Protein AF-A0A3D3UP22-F1 (afdb_monomer_lite)

Foldseek 3Di:
DDPVAAEDADEDEAEAELEEDEAQENYHYDQVQQSAYEEEHEYYNYEYEHQEQEEHEDYERDHDLDCNVDAGAYYQEYHYENYEYEDLNPLVRPHAYEDYDHDQDQAHPVGRGHEYHQEYYDYNYYYHSYQFFHAYYEHADLQRHQPVAFWDDDLADTRASHEAYAENGAHGQFAAQELQRPVTASYEHHDADADHRPHRRGGEYEYEAYCEEAHRYYAENDEYHYEYECYEYAHEEHHNYEYEAEYYLYEYEHHYQDYDAANYDHDYSNWYEYANYEYEFYHYNNDGHLVCSCRNNADDFQPGGATWAAQYHYDPVNVVVCVVVVHDGDPVSVVCNHTNHNVVD

Sequence (345 aa):
IGFKGISVTGGGDLFVEDTTRHGNSFINFRRDYGAKWEGRIRLDGCTLKPTGNGTVSVLSHRMADFDYKYPIGFARSVMVNDMLIDYSAAPESTAPCWMMDIVPFSKTETGARLFFPNLIEFQHIRVSGRKKGIRLLRIPNPHYYDLRRQGGYDGSRLQANCTLIVDDVQLEKMVPKYPNDINQVHFLIGGEAAVEYVDQMSLFPEIRYTDCDDVSVYMGNCIASVFFDRCSINTVTAPDLRGELVFRNCRFQPNVQKMKGEFYTLDSTLGTRFTNCTVHAPIVTGTANPELVNRTGFVEINRSVRHYHINTALGNRIVNHYRSQGMKLNPDFIAMLKLHHGLED

Secondary structure (DSSP, 8-state):
-BTTBEEE-EEEEEEEES-EEESSEEEEE-GGGTT-EEEEEEEEEEEEE--SSS-EEEEEE---SS--SS--B--SEEEEEEEEEEGGG-TT--S-EEEEEE-S-SB-TT-PBPB--SEEEEEEEEEESSS--BB-EEES-GGG-B-SS--EE-SS-EE-SEEEEEEEE-B-----SSTT-TTS-SEEEE-SS-----STTS--EEEEEES-SSEEEEEES-EEEEEEES-EEEEEE-TTBEEEEEEES-EE--EESS--S-SEE--BTT-EEEES-EE---EETTEE-GGGGGGSSSEETTTEE-SEEESPEEPHHHHHHHHHTTPPPPHHHHHHHHEE-TT--

Structure (mmCIF, N/CA/C/O backbone):
data_AF-A0A3D3UP22-F1
#
_entry.id   AF-A0A3D3UP22-F1
#
loop_
_atom_site.group_PDB
_atom_site.id
_atom_site.type_symbol
_atom_site.label_atom_id
_atom_site.label_alt_id
_atom_site.label_comp_id
_atom_site.label_asym_id
_atom_site.label_entity_id
_atom_site.label_seq_id
_atom_site.pdbx_PDB_ins_code
_atom_site.Cartn_x
_atom_site.Cartn_y
_atom_site.Cartn_z
_atom_site.occupancy
_atom_site.B_iso_or_equiv
_atom_site.auth_seq_id
_atom_site.auth_comp_id
_atom_site.auth_asym_id
_atom_site.auth_atom_id
_atom_site.pdbx_PDB_model_num
ATOM 1 N N . ILE A 1 1 ? 23.006 -3.117 -19.869 1.00 70.12 1 ILE A N 1
ATOM 2 C CA . ILE A 1 1 ? 23.803 -3.396 -18.648 1.00 70.12 1 ILE A CA 1
ATOM 3 C C . ILE A 1 1 ? 25.115 -2.631 -18.783 1.00 70.12 1 ILE A C 1
ATOM 5 O O . ILE A 1 1 ? 25.672 -2.639 -19.873 1.00 70.12 1 ILE A O 1
ATOM 9 N N . GLY A 1 2 ? 25.565 -1.904 -17.760 1.00 62.41 2 GLY A N 1
ATOM 10 C CA . GLY A 1 2 ? 26.822 -1.146 -17.825 1.00 62.41 2 GLY A CA 1
ATOM 11 C C . GLY A 1 2 ? 27.034 -0.255 -16.603 1.00 62.41 2 GLY A C 1
ATOM 12 O O . GLY A 1 2 ? 26.372 -0.444 -15.587 1.00 62.41 2 GLY A O 1
ATOM 13 N N . PHE A 1 3 ? 27.897 0.761 -16.718 1.00 57.62 3 PHE A N 1
ATOM 14 C CA . PHE A 1 3 ? 28.230 1.702 -15.631 1.00 57.62 3 PHE A CA 1
ATOM 15 C C . PHE A 1 3 ? 26.998 2.332 -14.946 1.00 57.62 3 PHE A C 1
ATOM 17 O O . PHE A 1 3 ? 27.014 2.620 -13.755 1.00 57.62 3 PHE A O 1
ATOM 24 N N . LYS A 1 4 ? 25.892 2.499 -15.685 1.00 62.91 4 LYS A N 1
ATOM 25 C CA . LYS A 1 4 ? 24.622 3.048 -15.175 1.00 62.91 4 LYS A CA 1
ATOM 26 C C . LYS A 1 4 ? 23.688 2.008 -14.522 1.00 62.91 4 LYS A C 1
ATOM 28 O O . LYS A 1 4 ? 22.577 2.364 -14.142 1.00 62.91 4 LYS A O 1
ATOM 33 N N . GLY A 1 5 ? 24.106 0.746 -14.394 1.00 81.25 5 GLY A N 1
ATOM 34 C CA . GLY A 1 5 ? 23.298 -0.366 -13.876 1.00 81.25 5 GLY A CA 1
ATOM 35 C C . GLY A 1 5 ? 22.516 -1.133 -14.953 1.00 81.25 5 GLY A C 1
ATOM 36 O O . GLY A 1 5 ? 22.904 -1.175 -16.130 1.00 81.25 5 GLY A O 1
ATOM 37 N N . ILE A 1 6 ? 21.411 -1.766 -14.547 1.00 92.88 6 ILE A N 1
ATOM 38 C CA . ILE A 1 6 ? 20.479 -2.455 -15.449 1.00 92.88 6 ILE A CA 1
ATOM 39 C C . ILE A 1 6 ? 19.487 -1.415 -15.967 1.00 92.88 6 ILE A C 1
ATOM 41 O O . ILE A 1 6 ? 18.556 -1.023 -15.269 1.00 92.88 6 ILE A O 1
ATOM 45 N N . SER A 1 7 ? 19.704 -0.931 -17.191 1.00 94.25 7 SER A N 1
ATOM 46 C CA . SER A 1 7 ? 18.762 -0.036 -17.858 1.00 94.25 7 SER A CA 1
ATOM 47 C C . SER A 1 7 ? 18.290 -0.619 -19.180 1.00 94.25 7 SER A C 1
ATOM 49 O O . SER A 1 7 ? 19.117 -1.014 -20.004 1.00 94.25 7 SER A O 1
ATOM 51 N N . VAL A 1 8 ? 16.969 -0.698 -19.345 1.00 95.00 8 VAL A N 1
ATOM 52 C CA . VAL A 1 8 ? 16.300 -1.431 -20.430 1.00 95.00 8 VAL A CA 1
ATOM 53 C C . VAL A 1 8 ? 15.068 -0.676 -20.939 1.00 95.00 8 VAL A C 1
ATOM 55 O O . VAL A 1 8 ? 14.603 0.279 -20.324 1.00 95.00 8 VAL A O 1
ATOM 58 N N . THR A 1 9 ? 14.557 -1.078 -22.096 1.00 95.00 9 THR A N 1
ATOM 59 C CA . THR A 1 9 ? 13.250 -0.695 -22.650 1.00 95.00 9 THR A CA 1
ATOM 60 C C . THR A 1 9 ? 12.843 -1.771 -23.650 1.00 95.00 9 THR A C 1
ATOM 62 O O . THR A 1 9 ? 13.717 -2.475 -24.160 1.00 95.00 9 THR A O 1
ATOM 65 N N . GLY A 1 10 ? 11.553 -1.908 -23.939 1.00 94.75 10 GLY A N 1
ATOM 66 C CA . GLY A 1 10 ? 11.059 -2.848 -24.944 1.00 94.75 10 GLY A CA 1
ATOM 67 C C . GLY A 1 10 ? 9.949 -3.732 -24.400 1.00 94.75 10 GLY A C 1
ATOM 68 O O . GLY A 1 10 ? 8.902 -3.223 -24.004 1.00 94.75 10 GLY A O 1
ATOM 69 N N . GLY A 1 11 ? 10.160 -5.045 -24.424 1.00 95.94 11 GLY A N 1
ATOM 70 C CA . GLY A 1 11 ? 9.214 -6.059 -23.968 1.00 95.94 11 GLY A CA 1
ATOM 71 C C . GLY A 1 11 ? 9.827 -7.459 -23.999 1.00 95.94 11 GLY A C 1
ATOM 72 O O . GLY A 1 11 ? 10.998 -7.616 -24.344 1.00 95.94 11 GLY A O 1
ATOM 73 N N . GLY A 1 12 ? 9.026 -8.464 -23.649 1.00 96.81 12 GLY A N 1
ATOM 74 C CA . GLY A 1 12 ? 9.480 -9.845 -23.456 1.00 96.81 12 GLY A CA 1
ATOM 75 C C . GLY A 1 12 ? 9.762 -10.187 -21.992 1.00 96.81 12 GLY A C 1
ATOM 76 O O . GLY A 1 12 ? 9.274 -9.526 -21.075 1.00 96.81 12 GLY A O 1
ATOM 77 N N . ASP A 1 13 ? 10.522 -11.250 -21.768 1.00 97.81 13 ASP A N 1
ATOM 78 C CA . ASP A 1 13 ? 10.784 -11.769 -20.429 1.00 97.81 13 ASP A CA 1
ATOM 79 C C . ASP A 1 13 ? 12.084 -11.200 -19.860 1.00 97.81 13 ASP A C 1
ATOM 81 O O . ASP A 1 13 ? 13.159 -11.384 -20.430 1.00 97.81 13 ASP A O 1
ATOM 85 N N . LEU A 1 14 ? 11.977 -10.492 -18.734 1.00 97.75 14 LEU A N 1
ATOM 86 C CA . LEU A 1 14 ? 13.109 -9.975 -17.973 1.00 97.75 14 LEU A CA 1
ATOM 87 C C . LEU A 1 14 ? 13.217 -10.722 -16.652 1.00 97.75 14 LEU A C 1
ATOM 89 O O . LEU A 1 14 ? 12.465 -10.445 -15.717 1.00 97.75 14 LEU A O 1
ATOM 93 N N . PHE A 1 15 ? 14.170 -11.644 -16.586 1.00 97.62 15 PHE A N 1
ATOM 94 C CA . PHE A 1 15 ? 14.464 -12.431 -15.396 1.00 97.62 15 PHE A CA 1
ATOM 95 C C . PHE A 1 15 ? 15.852 -12.059 -14.880 1.00 97.62 15 PHE A C 1
ATOM 97 O O . PHE A 1 15 ? 16.820 -12.058 -15.643 1.00 97.62 15 PHE A O 1
ATOM 104 N N . VAL A 1 16 ? 15.932 -11.682 -13.606 1.00 97.88 16 VAL A N 1
ATOM 105 C CA . VAL A 1 16 ? 17.187 -11.353 -12.923 1.00 97.88 16 VAL A CA 1
ATOM 106 C C . VAL A 1 16 ? 17.196 -12.094 -11.598 1.00 97.88 16 VAL A C 1
ATOM 108 O O . VAL A 1 16 ? 16.297 -11.906 -10.784 1.00 97.88 16 VAL A O 1
ATOM 111 N N . GLU A 1 17 ? 18.202 -12.932 -11.399 1.00 98.25 17 GLU A N 1
ATOM 112 C CA . GLU A 1 17 ? 18.304 -13.812 -10.236 1.00 98.25 17 GLU A CA 1
ATOM 113 C C . GLU A 1 17 ? 19.691 -13.647 -9.596 1.00 98.25 17 GLU A C 1
ATOM 115 O O . GLU A 1 17 ? 20.649 -13.268 -10.285 1.00 98.25 17 GLU A O 1
ATOM 120 N N . ASP A 1 18 ? 19.785 -13.834 -8.278 1.00 98.06 18 ASP A N 1
ATOM 121 C CA . ASP A 1 18 ? 21.038 -13.878 -7.502 1.00 98.06 18 ASP A CA 1
ATOM 122 C C . ASP A 1 18 ? 21.995 -12.697 -7.752 1.00 98.06 18 ASP A C 1
ATOM 124 O O . ASP A 1 18 ? 23.223 -12.822 -7.798 1.00 98.06 18 ASP A O 1
ATOM 128 N N . THR A 1 19 ? 21.430 -11.506 -7.959 1.00 96.94 19 THR A N 1
ATOM 129 C CA . THR A 1 19 ? 22.182 -10.341 -8.432 1.00 96.94 19 THR A CA 1
ATOM 130 C C . THR A 1 19 ? 22.254 -9.246 -7.378 1.00 96.94 19 THR A C 1
ATOM 132 O O . THR A 1 19 ? 21.238 -8.748 -6.893 1.00 96.94 19 THR A O 1
ATOM 135 N N . THR A 1 20 ? 23.472 -8.776 -7.092 1.00 96.50 20 THR A N 1
ATOM 136 C CA . THR A 1 20 ? 23.699 -7.547 -6.320 1.00 96.50 20 THR A CA 1
ATOM 137 C C . THR A 1 20 ? 23.919 -6.357 -7.250 1.00 96.50 20 THR A C 1
ATOM 139 O O . THR A 1 20 ? 24.832 -6.356 -8.077 1.00 96.50 20 THR A O 1
ATOM 142 N N . ARG A 1 21 ? 23.131 -5.292 -7.076 1.00 94.81 21 ARG A N 1
ATOM 143 C CA . ARG A 1 21 ? 23.262 -4.037 -7.823 1.00 94.81 21 ARG A CA 1
ATOM 144 C C . ARG A 1 21 ? 23.649 -2.893 -6.896 1.00 94.81 21 ARG A C 1
ATOM 146 O O . ARG A 1 21 ? 22.919 -2.578 -5.966 1.00 94.81 21 ARG A O 1
ATOM 153 N N . HIS A 1 22 ? 24.725 -2.180 -7.226 1.00 94.62 22 HIS A N 1
ATOM 154 C CA . HIS A 1 22 ? 25.111 -0.940 -6.544 1.00 94.62 22 HIS A CA 1
ATOM 155 C C . HIS A 1 22 ? 24.522 0.304 -7.221 1.00 94.62 22 HIS A C 1
ATOM 157 O O . HIS A 1 22 ? 24.825 0.586 -8.384 1.00 94.62 22 HIS A O 1
ATOM 163 N N . GLY A 1 23 ? 23.702 1.052 -6.485 1.00 94.06 23 GLY A N 1
ATOM 164 C CA . GLY A 1 23 ? 23.124 2.351 -6.836 1.00 94.06 23 GLY A CA 1
ATOM 165 C C . GLY A 1 23 ? 21.655 2.464 -6.418 1.00 94.06 23 GLY A C 1
ATOM 166 O O . GLY A 1 23 ? 21.110 1.573 -5.780 1.00 94.06 23 GLY A O 1
ATOM 167 N N . ASN A 1 24 ? 20.995 3.567 -6.777 1.00 94.81 24 ASN A N 1
ATOM 168 C CA . ASN A 1 24 ? 19.665 3.895 -6.237 1.00 94.81 24 ASN A CA 1
ATOM 169 C C . ASN A 1 24 ? 18.474 3.286 -7.003 1.00 94.81 24 ASN A C 1
ATOM 171 O O . ASN A 1 24 ? 17.333 3.537 -6.641 1.00 94.81 24 ASN A O 1
ATOM 175 N N . SER A 1 25 ? 18.703 2.513 -8.063 1.00 95.38 25 SER A N 1
ATOM 176 C CA . SER A 1 25 ? 17.629 1.842 -8.812 1.00 95.38 25 SER A CA 1
ATOM 177 C C . SER A 1 25 ? 17.998 0.421 -9.229 1.00 95.38 25 SER A C 1
ATOM 179 O O . SER A 1 25 ? 19.060 0.247 -9.817 1.00 95.38 25 SER A O 1
ATOM 181 N N . PHE A 1 26 ? 17.189 -0.606 -8.962 1.00 97.38 26 PHE A N 1
ATOM 182 C CA . PHE A 1 26 ? 17.570 -1.967 -9.382 1.00 97.38 26 PHE A CA 1
ATOM 183 C C . PHE A 1 26 ? 17.474 -2.120 -10.910 1.00 97.38 26 PHE A C 1
ATOM 185 O O . PHE A 1 26 ? 18.482 -2.390 -11.567 1.00 97.38 26 PHE A O 1
ATOM 192 N N . ILE A 1 27 ? 16.302 -1.824 -11.482 1.00 97.44 27 ILE A N 1
ATOM 193 C CA . ILE A 1 27 ? 16.078 -1.718 -12.929 1.00 97.44 27 ILE A CA 1
ATOM 194 C C . ILE A 1 27 ? 15.575 -0.318 -13.274 1.00 97.44 27 ILE A C 1
ATOM 196 O O . ILE A 1 27 ? 14.602 0.185 -12.709 1.00 97.44 27 ILE A O 1
ATOM 200 N N . ASN A 1 28 ? 16.226 0.306 -14.254 1.00 96.00 28 ASN A N 1
ATOM 201 C CA . ASN A 1 28 ? 15.836 1.605 -14.783 1.00 96.00 28 ASN A CA 1
ATOM 202 C C . ASN A 1 28 ? 15.278 1.500 -16.205 1.00 96.00 28 ASN A C 1
ATOM 204 O O . ASN A 1 28 ? 16.026 1.233 -17.151 1.00 96.00 28 ASN A O 1
ATOM 208 N N . PHE A 1 29 ? 13.996 1.801 -16.388 1.00 96.50 29 PHE A N 1
ATOM 209 C CA . PHE A 1 29 ? 13.405 1.831 -17.719 1.00 96.50 29 PHE A CA 1
ATOM 210 C C . PHE A 1 29 ? 13.737 3.144 -18.427 1.00 96.50 29 PHE A C 1
ATOM 212 O O . PHE A 1 29 ? 13.614 4.235 -17.868 1.00 96.50 29 PHE A O 1
ATOM 219 N N . ARG A 1 30 ? 14.216 3.050 -19.667 1.00 94.81 30 ARG A N 1
ATOM 220 C CA . ARG A 1 30 ? 14.716 4.207 -20.417 1.00 94.81 30 ARG A CA 1
ATOM 221 C C . ARG A 1 30 ? 13.601 5.207 -20.731 1.00 94.81 30 ARG A C 1
ATOM 223 O O . ARG A 1 30 ? 12.726 4.944 -21.555 1.00 94.81 30 ARG A O 1
ATOM 230 N N . ARG A 1 31 ? 13.668 6.383 -20.101 1.00 93.94 31 ARG A N 1
ATOM 231 C CA . ARG A 1 31 ? 12.714 7.495 -20.267 1.00 93.94 31 ARG A CA 1
ATOM 232 C C . ARG A 1 31 ? 12.599 7.993 -21.708 1.00 93.94 31 ARG A C 1
ATOM 234 O O . ARG A 1 31 ? 11.502 8.311 -22.157 1.00 93.94 31 ARG A O 1
ATOM 241 N N . ASP A 1 32 ? 13.713 8.034 -22.429 1.00 91.81 32 ASP A N 1
ATOM 242 C CA . ASP A 1 32 ? 13.782 8.453 -23.833 1.00 91.81 32 ASP A CA 1
ATOM 243 C C . ASP A 1 32 ? 13.040 7.503 -24.788 1.00 91.81 32 ASP A C 1
ATOM 245 O O . ASP A 1 32 ? 12.740 7.882 -25.911 1.00 91.81 32 ASP A O 1
ATOM 249 N N . TYR A 1 33 ? 12.651 6.317 -24.308 1.00 93.06 33 TYR A N 1
ATOM 250 C CA . TYR A 1 33 ? 11.826 5.346 -25.031 1.00 93.06 33 TYR A CA 1
ATOM 251 C C . TYR A 1 33 ? 10.494 5.062 -24.324 1.00 93.06 33 TYR A C 1
ATOM 253 O O . TYR A 1 33 ? 9.909 3.991 -24.499 1.00 93.06 33 TYR A O 1
ATOM 261 N N . GLY A 1 34 ? 10.020 5.997 -23.499 1.00 94.25 34 GLY A N 1
ATOM 262 C CA . GLY A 1 34 ? 8.721 5.898 -22.833 1.00 94.25 34 GLY A CA 1
ATOM 263 C C . GLY A 1 34 ? 8.710 4.952 -21.644 1.00 94.25 34 GLY A C 1
ATOM 264 O O . GLY A 1 34 ? 7.642 4.496 -21.265 1.00 94.25 34 GLY A O 1
ATOM 265 N N . ALA A 1 35 ? 9.882 4.634 -21.076 1.00 96.00 35 ALA A N 1
ATOM 266 C CA . ALA A 1 35 ? 10.045 3.763 -19.908 1.00 96.00 35 ALA A CA 1
ATOM 267 C C . ALA A 1 35 ? 9.243 2.444 -19.998 1.00 96.00 35 ALA A C 1
ATOM 269 O O . ALA A 1 35 ? 8.766 1.923 -18.988 1.00 96.00 35 ALA A O 1
ATOM 270 N N . LYS A 1 36 ? 9.094 1.928 -21.224 1.00 96.19 36 LYS A N 1
ATOM 271 C CA . LYS A 1 36 ? 8.215 0.813 -21.575 1.00 96.19 36 LYS A CA 1
ATOM 272 C C . LYS A 1 36 ? 8.848 -0.538 -21.243 1.00 96.19 36 LYS A C 1
ATOM 274 O O . LYS A 1 36 ? 10.021 -0.758 -21.560 1.00 96.19 36 LYS A O 1
ATOM 279 N N . TRP A 1 37 ? 8.041 -1.475 -20.738 1.00 97.69 37 TRP A N 1
ATOM 280 C CA . TRP A 1 37 ? 8.391 -2.899 -20.739 1.00 97.69 37 TRP A CA 1
ATOM 281 C C . TRP A 1 37 ? 7.208 -3.830 -21.018 1.00 97.69 37 TRP A C 1
ATOM 283 O O . TRP A 1 37 ? 6.612 -4.401 -20.123 1.00 97.69 37 TRP A O 1
ATOM 293 N N . GLU A 1 38 ? 6.868 -4.079 -22.274 1.00 95.81 38 GLU A N 1
ATOM 294 C CA . GLU A 1 38 ? 5.740 -4.953 -22.603 1.00 95.81 38 GLU A CA 1
ATOM 295 C C . GLU A 1 38 ? 6.066 -6.451 -22.471 1.00 95.81 38 GLU A C 1
ATOM 297 O O . GLU A 1 38 ? 6.260 -7.164 -23.455 1.00 95.81 38 GLU A O 1
ATOM 302 N N . GLY A 1 39 ? 6.111 -6.949 -21.241 1.00 97.38 39 GLY A N 1
ATOM 303 C CA . GLY A 1 39 ? 6.314 -8.365 -20.955 1.00 97.38 39 GLY A CA 1
ATOM 304 C C . GLY A 1 39 ? 6.437 -8.655 -19.464 1.00 97.38 39 GLY A C 1
ATOM 305 O O . GLY A 1 39 ? 5.928 -7.884 -18.653 1.00 97.38 39 GLY A O 1
ATOM 306 N N . ARG A 1 40 ? 7.037 -9.784 -19.090 1.00 98.44 40 ARG A N 1
ATOM 307 C CA . ARG A 1 40 ? 7.120 -10.223 -17.689 1.00 98.44 40 ARG A CA 1
ATOM 308 C C . ARG A 1 40 ? 8.404 -9.713 -17.045 1.00 98.44 40 ARG A C 1
ATOM 310 O O . ARG A 1 40 ? 9.439 -9.650 -17.707 1.00 98.44 40 ARG A O 1
ATOM 317 N N . ILE A 1 41 ? 8.336 -9.367 -15.764 1.00 98.69 41 ILE A N 1
ATOM 318 C CA . ILE A 1 41 ? 9.499 -9.052 -14.929 1.00 98.69 41 ILE A CA 1
ATOM 319 C C . ILE A 1 41 ? 9.496 -10.011 -13.741 1.00 98.69 41 ILE A C 1
ATOM 321 O O . ILE A 1 41 ? 8.499 -10.070 -13.022 1.00 98.69 41 ILE A O 1
ATOM 325 N N . ARG A 1 42 ? 10.606 -10.721 -13.522 1.00 98.75 42 ARG A N 1
ATOM 326 C CA . ARG A 1 42 ? 10.856 -11.532 -12.323 1.00 98.75 42 ARG A CA 1
ATOM 327 C C . ARG A 1 42 ? 12.223 -11.183 -11.748 1.00 98.75 42 ARG A C 1
ATOM 329 O O . ARG A 1 42 ? 13.220 -11.271 -12.464 1.00 98.75 42 ARG A O 1
ATOM 336 N N . LEU A 1 43 ? 12.245 -10.794 -10.479 1.00 98.75 43 LEU A N 1
ATOM 337 C CA . LEU A 1 43 ? 13.456 -10.603 -9.685 1.00 98.75 43 LEU A CA 1
ATOM 338 C C . LEU A 1 43 ? 13.425 -11.592 -8.522 1.00 98.75 43 LEU A C 1
ATOM 340 O O . LEU A 1 43 ? 12.426 -11.614 -7.806 1.00 98.75 43 LEU A O 1
ATOM 344 N N . ASP A 1 44 ? 14.479 -12.387 -8.354 1.00 98.75 44 ASP A N 1
ATOM 345 C CA . ASP A 1 44 ? 14.555 -13.416 -7.307 1.00 98.75 44 ASP A CA 1
ATOM 346 C C . ASP A 1 44 ? 15.936 -13.416 -6.636 1.00 98.75 44 ASP A C 1
ATOM 348 O O . ASP A 1 44 ? 16.947 -13.264 -7.326 1.00 98.75 44 ASP A O 1
ATOM 352 N N . GLY A 1 45 ? 16.002 -13.516 -5.308 1.00 98.62 45 GLY A N 1
ATOM 353 C CA . GLY A 1 45 ? 17.276 -13.558 -4.567 1.00 98.62 45 GLY A CA 1
ATOM 354 C C . GLY A 1 45 ? 18.180 -12.337 -4.808 1.00 98.62 45 GLY A C 1
ATOM 355 O O . GLY A 1 45 ? 19.406 -12.438 -4.886 1.00 98.62 45 GLY A O 1
ATOM 356 N N . CYS A 1 46 ? 17.591 -11.160 -5.027 1.00 98.62 46 CYS A N 1
ATOM 357 C CA . CYS A 1 46 ? 18.315 -9.972 -5.480 1.00 98.62 46 CYS A CA 1
ATOM 358 C C . CYS A 1 46 ? 18.680 -9.027 -4.327 1.00 98.62 46 CYS A C 1
ATOM 360 O O . CYS A 1 46 ? 17.981 -8.914 -3.325 1.00 98.62 46 CYS A O 1
ATOM 362 N N . THR A 1 47 ? 19.771 -8.272 -4.484 1.00 98.50 47 THR A N 1
ATOM 363 C CA . THR A 1 47 ? 20.169 -7.228 -3.527 1.00 98.50 47 THR A CA 1
ATOM 364 C C . THR A 1 47 ? 20.359 -5.880 -4.216 1.00 98.50 47 THR A C 1
ATOM 366 O O . THR A 1 47 ? 21.176 -5.743 -5.127 1.00 98.50 47 THR A O 1
ATOM 369 N N . LEU A 1 48 ? 19.672 -4.840 -3.745 1.00 97.94 48 LEU A N 1
ATOM 370 C CA . LEU A 1 48 ? 19.938 -3.450 -4.117 1.00 97.94 48 LEU A CA 1
ATOM 371 C C . LEU A 1 48 ? 20.769 -2.774 -3.022 1.00 97.94 48 LEU A C 1
ATOM 373 O O . LEU A 1 48 ? 20.331 -2.696 -1.880 1.00 97.94 48 LEU A O 1
ATOM 377 N N . LYS A 1 49 ? 21.941 -2.241 -3.377 1.00 97.38 49 LYS A N 1
ATOM 378 C CA . LYS A 1 49 ? 22.842 -1.484 -2.493 1.00 97.38 49 LYS A CA 1
ATOM 379 C C . LYS A 1 49 ? 22.872 -0.007 -2.889 1.00 97.38 49 LYS A C 1
ATOM 381 O O . LYS A 1 49 ? 23.670 0.357 -3.761 1.00 97.38 49 LYS A O 1
ATOM 386 N N . PRO A 1 50 ? 22.020 0.857 -2.308 1.00 96.25 50 PRO A N 1
ATOM 387 C CA . PRO A 1 50 ? 22.062 2.295 -2.555 1.00 96.25 50 PRO A CA 1
ATOM 388 C C . PRO A 1 50 ? 23.445 2.878 -2.263 1.00 96.25 50 PRO A C 1
ATOM 390 O O . PRO A 1 50 ? 24.083 2.526 -1.276 1.00 96.25 50 PRO A O 1
ATOM 393 N N . THR A 1 51 ? 23.910 3.792 -3.116 1.00 92.06 51 THR A N 1
ATOM 394 C CA . THR A 1 51 ? 25.248 4.409 -3.001 1.00 92.06 51 THR A CA 1
ATOM 395 C C . THR A 1 51 ? 25.188 5.862 -2.528 1.00 92.06 51 THR A C 1
ATOM 397 O O . THR A 1 51 ? 26.179 6.580 -2.607 1.00 92.06 51 THR A O 1
ATOM 400 N N . GLY A 1 52 ? 24.019 6.335 -2.092 1.00 90.69 52 GLY A N 1
ATOM 401 C CA . GLY A 1 52 ? 23.846 7.687 -1.572 1.00 90.69 52 GLY A CA 1
ATOM 402 C C . GLY A 1 52 ? 22.470 7.916 -0.952 1.00 90.69 52 GLY A C 1
ATOM 403 O O . GLY A 1 52 ? 21.618 7.031 -0.933 1.00 90.69 52 GLY A O 1
ATOM 404 N N . ASN A 1 53 ? 22.233 9.144 -0.491 1.00 91.69 53 ASN A N 1
ATOM 405 C CA . ASN A 1 53 ? 21.046 9.510 0.297 1.00 91.69 53 ASN A CA 1
ATOM 406 C C . ASN A 1 53 ? 19.824 9.916 -0.550 1.00 91.69 53 ASN A C 1
ATOM 408 O O . ASN A 1 53 ? 18.898 10.550 -0.052 1.00 91.69 53 ASN A O 1
ATOM 412 N N . GLY A 1 54 ? 19.839 9.599 -1.847 1.00 94.56 54 GLY A N 1
ATOM 413 C CA . GLY A 1 54 ? 18.739 9.897 -2.765 1.00 94.56 54 GLY A CA 1
ATOM 414 C C . GLY A 1 54 ? 17.571 8.918 -2.630 1.00 94.56 54 GLY A C 1
ATOM 415 O O . GLY A 1 54 ? 17.667 7.898 -1.952 1.00 94.56 54 GLY A O 1
ATOM 416 N N . THR A 1 55 ? 16.468 9.219 -3.322 1.00 96.06 55 THR A N 1
ATOM 417 C CA . THR A 1 55 ? 15.339 8.279 -3.453 1.00 96.06 55 THR A CA 1
ATOM 418 C C . THR A 1 55 ? 15.809 6.991 -4.117 1.00 96.06 55 THR A C 1
ATOM 420 O O . THR A 1 55 ? 16.573 7.045 -5.083 1.00 96.06 55 THR A O 1
ATOM 423 N N . VAL A 1 56 ? 15.330 5.859 -3.604 1.00 97.88 56 VAL A N 1
ATOM 424 C CA . VAL A 1 56 ? 15.653 4.520 -4.103 1.00 97.88 56 VAL A CA 1
ATOM 425 C C . VAL A 1 56 ? 14.416 3.888 -4.736 1.00 97.88 56 VAL A C 1
ATOM 427 O O . VAL A 1 56 ? 13.302 4.116 -4.263 1.00 97.88 56 VAL A O 1
ATOM 430 N N . SER A 1 57 ? 14.588 3.091 -5.789 1.00 97.88 57 SER A N 1
ATOM 431 C CA . SER A 1 57 ? 13.506 2.278 -6.350 1.00 97.88 57 SER A CA 1
ATOM 432 C C . SER A 1 57 ? 13.969 0.902 -6.830 1.00 97.88 57 SER A C 1
ATOM 434 O O . SER A 1 57 ? 15.082 0.741 -7.316 1.00 97.88 57 SER A O 1
ATOM 436 N N . VAL A 1 58 ? 13.126 -0.123 -6.724 1.00 98.38 58 VAL A N 1
ATOM 437 C CA . VAL A 1 58 ? 13.424 -1.422 -7.346 1.00 98.38 58 VAL A CA 1
ATOM 438 C C . VAL A 1 58 ? 13.175 -1.319 -8.851 1.00 98.38 58 VAL A C 1
ATOM 440 O O . VAL A 1 58 ? 14.097 -1.505 -9.645 1.00 98.38 58 VAL A O 1
ATOM 443 N N . LEU A 1 59 ? 11.971 -0.913 -9.251 1.00 98.38 59 LEU A N 1
ATOM 444 C CA . LEU A 1 59 ? 11.614 -0.650 -10.644 1.00 98.38 59 LEU A CA 1
ATOM 445 C C . LEU A 1 59 ? 11.352 0.846 -10.853 1.00 98.38 59 LEU A C 1
ATOM 447 O O . LEU A 1 59 ? 10.507 1.435 -10.181 1.00 98.38 59 LEU A O 1
ATOM 451 N N . SER A 1 60 ? 12.064 1.462 -11.798 1.00 97.19 60 SER A N 1
ATOM 452 C CA . SER A 1 60 ? 11.936 2.892 -12.118 1.00 97.19 60 SER A CA 1
ATOM 453 C C . SER A 1 60 ? 11.312 3.103 -13.499 1.00 97.19 60 SER A C 1
ATOM 455 O O . SER A 1 60 ? 12.009 3.020 -14.515 1.00 97.19 60 SER A O 1
ATOM 457 N N . HIS A 1 61 ? 10.012 3.410 -13.534 1.00 96.38 61 HIS A N 1
ATOM 458 C CA . HIS A 1 61 ? 9.233 3.736 -14.733 1.00 96.38 61 HIS A CA 1
ATOM 459 C C . HIS A 1 61 ? 8.899 5.233 -14.786 1.00 96.38 61 HIS A C 1
ATOM 461 O O . HIS A 1 61 ? 7.781 5.665 -14.508 1.00 96.38 61 HIS A O 1
ATOM 467 N N . ARG A 1 62 ? 9.882 6.045 -15.179 1.00 94.56 62 ARG A N 1
ATOM 468 C CA . ARG A 1 62 ? 9.723 7.500 -15.322 1.00 94.56 62 ARG A CA 1
ATOM 469 C C . ARG A 1 62 ? 9.578 7.905 -16.788 1.00 94.56 62 ARG A C 1
ATOM 471 O O . ARG A 1 62 ? 10.514 8.470 -17.354 1.00 94.56 62 ARG A O 1
ATOM 478 N N . MET A 1 63 ? 8.443 7.601 -17.420 1.00 94.06 63 MET A N 1
ATOM 479 C CA . MET A 1 63 ? 8.149 8.116 -18.767 1.00 94.06 63 MET A CA 1
ATOM 480 C C . MET A 1 63 ? 7.900 9.634 -18.758 1.00 94.06 63 MET A C 1
ATOM 482 O O . MET A 1 63 ? 7.550 10.212 -17.731 1.00 94.06 63 MET A O 1
ATOM 486 N N . ALA A 1 64 ? 8.140 10.302 -19.888 1.00 93.12 64 ALA A N 1
ATOM 487 C CA . ALA A 1 64 ? 7.641 11.661 -20.097 1.00 93.12 64 ALA A CA 1
ATOM 488 C C . ALA A 1 64 ? 6.197 11.598 -20.611 1.00 93.12 64 ALA A C 1
ATOM 490 O O . ALA A 1 64 ? 5.810 10.599 -21.214 1.00 93.12 64 ALA A O 1
ATOM 491 N N . ASP A 1 65 ? 5.422 12.656 -20.385 1.00 92.75 65 ASP A N 1
ATOM 492 C CA . ASP A 1 65 ? 4.158 12.827 -21.095 1.00 92.75 65 ASP A CA 1
ATOM 493 C C . ASP A 1 65 ? 4.477 13.332 -22.506 1.00 92.75 65 ASP A C 1
ATOM 495 O O . ASP A 1 65 ? 4.920 14.464 -22.696 1.00 92.75 65 ASP A O 1
ATOM 499 N N . PHE A 1 66 ? 4.443 12.417 -23.469 1.00 89.06 66 PHE A N 1
ATOM 500 C CA . PHE A 1 66 ? 4.850 12.665 -24.844 1.00 89.06 66 PHE A CA 1
ATOM 501 C C . PHE A 1 66 ? 4.219 11.624 -25.771 1.00 89.06 66 PHE A C 1
ATOM 503 O O . PHE A 1 66 ? 3.947 10.490 -25.369 1.00 89.06 66 PHE A O 1
ATOM 510 N N . ASP A 1 67 ? 4.033 11.984 -27.039 1.00 89.94 67 ASP A N 1
ATOM 511 C CA . ASP A 1 67 ? 3.584 11.050 -28.066 1.00 89.94 67 ASP A CA 1
ATOM 512 C C . ASP A 1 67 ? 4.751 10.247 -28.653 1.00 89.94 67 ASP A C 1
ATOM 514 O O . ASP A 1 67 ? 5.381 10.633 -29.640 1.00 89.94 67 ASP A O 1
ATOM 518 N N . TYR A 1 68 ? 5.011 9.087 -28.056 1.00 91.19 68 TYR A N 1
ATOM 519 C CA . TYR A 1 68 ? 6.061 8.168 -28.494 1.00 91.19 68 TYR A CA 1
ATOM 520 C C . TYR A 1 68 ? 5.767 7.468 -29.833 1.00 91.19 68 TYR A C 1
ATOM 522 O O . TYR A 1 68 ? 6.635 6.755 -30.327 1.00 91.19 68 TYR A O 1
ATOM 530 N N . LYS A 1 69 ? 4.582 7.652 -30.440 1.00 93.19 69 LYS A N 1
ATOM 531 C CA . LYS A 1 69 ? 4.134 6.956 -31.668 1.00 93.19 69 LYS A CA 1
ATOM 532 C C . LYS A 1 69 ? 3.992 5.433 -31.537 1.00 93.19 69 LYS A C 1
ATOM 534 O O . LYS A 1 69 ? 3.837 4.737 -32.537 1.00 93.19 69 LYS A O 1
ATOM 539 N N . TYR A 1 70 ? 4.005 4.907 -30.314 1.00 93.62 70 TYR A N 1
ATOM 540 C CA . TYR A 1 70 ? 3.719 3.506 -30.001 1.00 93.62 70 TYR A CA 1
ATOM 541 C C . TYR A 1 70 ? 3.138 3.367 -28.583 1.00 93.62 70 TYR A C 1
ATOM 543 O O . TYR A 1 70 ? 3.369 4.242 -27.745 1.00 93.62 70 TYR A O 1
ATOM 551 N N . PRO A 1 71 ? 2.417 2.269 -28.273 1.00 94.06 71 PRO A N 1
ATOM 552 C CA . PRO A 1 71 ? 1.885 2.039 -26.934 1.00 94.06 71 PRO A CA 1
ATOM 553 C C . PRO A 1 71 ? 2.997 1.932 -25.890 1.00 94.06 71 PRO A C 1
ATOM 555 O O . PRO A 1 71 ? 3.919 1.118 -26.030 1.00 94.06 71 PRO A O 1
ATOM 558 N N . ILE A 1 72 ? 2.870 2.717 -24.824 1.00 96.56 72 ILE A N 1
ATOM 559 C CA . ILE A 1 72 ? 3.754 2.721 -23.656 1.00 96.56 72 ILE A CA 1
ATOM 560 C C . ILE A 1 72 ? 2.981 2.299 -22.405 1.00 96.56 72 ILE A C 1
ATOM 562 O O . ILE A 1 72 ? 1.753 2.297 -22.382 1.00 96.56 72 ILE A O 1
ATOM 566 N N . GLY A 1 73 ? 3.703 1.887 -21.373 1.00 96.50 73 GLY A N 1
ATOM 567 C CA . GLY A 1 73 ? 3.119 1.321 -20.164 1.00 96.50 73 GLY A CA 1
ATOM 568 C C . GLY A 1 73 ? 4.156 0.550 -19.364 1.00 96.50 73 GLY A C 1
ATOM 569 O O . GLY A 1 73 ? 5.357 0.650 -19.625 1.00 96.50 73 GLY A O 1
ATOM 570 N N . PHE A 1 74 ? 3.680 -0.202 -18.383 1.00 97.44 74 PHE A N 1
ATOM 571 C CA . PHE A 1 74 ? 4.521 -0.916 -17.422 1.00 97.44 74 PHE A CA 1
ATOM 572 C C . PHE A 1 74 ? 4.841 -2.326 -17.909 1.00 97.44 74 PHE A C 1
ATOM 574 O O . PHE A 1 74 ? 5.146 -2.472 -19.080 1.00 97.44 74 PHE A O 1
ATOM 581 N N . ALA A 1 75 ? 4.815 -3.331 -17.032 1.00 97.31 75 ALA A N 1
ATOM 582 C CA . ALA A 1 75 ? 4.927 -4.750 -17.362 1.00 97.31 75 ALA A CA 1
ATOM 583 C C . ALA A 1 75 ? 3.555 -5.397 -17.600 1.00 97.31 75 ALA A C 1
ATOM 585 O O . ALA A 1 75 ? 2.525 -4.825 -17.261 1.00 97.31 75 ALA A O 1
ATOM 586 N N . ARG A 1 76 ? 3.535 -6.614 -18.154 1.00 97.31 76 ARG A N 1
ATOM 587 C CA . ARG A 1 76 ? 2.359 -7.502 -18.127 1.00 97.31 76 ARG A CA 1
ATOM 588 C C . ARG A 1 76 ? 2.195 -8.146 -16.751 1.00 97.31 76 ARG A C 1
ATOM 590 O O . ARG A 1 76 ? 1.077 -8.228 -16.258 1.00 97.31 76 ARG A O 1
ATOM 597 N N . SER A 1 77 ? 3.305 -8.548 -16.132 1.00 98.44 77 SER A N 1
ATOM 598 C CA . SER A 1 77 ? 3.365 -9.008 -14.743 1.00 98.44 77 SER A CA 1
ATOM 599 C C . SER A 1 77 ? 4.685 -8.594 -14.096 1.00 98.44 77 SER A C 1
ATOM 601 O O . SER A 1 77 ? 5.715 -8.523 -14.774 1.00 98.44 77 SER A O 1
ATOM 603 N N . VAL A 1 78 ? 4.654 -8.342 -12.791 1.00 98.81 78 VAL A N 1
ATOM 604 C CA . VAL A 1 78 ? 5.829 -8.043 -11.968 1.00 98.81 78 VAL A CA 1
ATOM 605 C C . VAL A 1 78 ? 5.866 -9.021 -10.806 1.00 98.81 78 VAL A C 1
ATOM 607 O O . VAL A 1 78 ? 4.904 -9.101 -10.056 1.00 98.81 78 VAL A O 1
ATOM 610 N N . MET A 1 79 ? 6.975 -9.730 -10.642 1.00 98.94 79 MET A N 1
ATOM 611 C CA . MET A 1 79 ? 7.238 -10.590 -9.491 1.00 98.94 79 MET A CA 1
ATOM 612 C C . MET A 1 79 ? 8.583 -10.190 -8.896 1.00 98.94 79 MET A C 1
ATOM 614 O O . MET A 1 79 ? 9.596 -10.189 -9.598 1.00 98.94 79 MET A O 1
ATOM 618 N N . VAL A 1 80 ? 8.599 -9.818 -7.623 1.00 98.88 80 VAL A N 1
ATOM 619 C CA . VAL A 1 80 ? 9.824 -9.567 -6.861 1.00 98.88 80 VAL A CA 1
ATOM 620 C C . VAL A 1 80 ? 9.765 -10.424 -5.611 1.00 98.88 80 VAL A C 1
ATOM 622 O O . VAL A 1 80 ? 8.934 -10.181 -4.738 1.00 98.88 80 VAL A O 1
ATOM 625 N N . ASN A 1 81 ? 10.646 -11.413 -5.552 1.00 98.88 81 ASN A N 1
ATOM 626 C CA . ASN A 1 81 ? 10.776 -12.349 -4.451 1.00 98.88 81 ASN A CA 1
ATOM 627 C C . ASN A 1 81 ? 12.181 -12.241 -3.849 1.00 98.88 81 ASN A C 1
ATOM 629 O O . ASN A 1 81 ? 13.146 -12.013 -4.578 1.00 98.88 81 ASN A O 1
ATOM 633 N N . ASP A 1 82 ? 12.277 -12.366 -2.526 1.00 98.81 82 ASP A N 1
ATOM 634 C CA . ASP A 1 82 ? 13.540 -12.374 -1.776 1.00 98.81 82 ASP A CA 1
ATOM 635 C C . ASP A 1 82 ? 14.494 -11.227 -2.174 1.00 98.81 82 ASP A C 1
ATOM 637 O O . ASP A 1 82 ? 15.592 -11.417 -2.701 1.00 98.81 82 ASP A O 1
ATOM 641 N N . MET A 1 83 ? 14.025 -9.989 -1.986 1.00 98.75 83 MET A N 1
ATOM 642 C CA . MET A 1 83 ? 14.802 -8.781 -2.282 1.00 98.75 83 MET A CA 1
ATOM 643 C C . MET A 1 83 ? 15.313 -8.141 -0.994 1.00 98.75 83 MET A C 1
ATOM 645 O O . MET A 1 83 ? 14.528 -7.703 -0.145 1.00 98.75 83 MET A O 1
ATOM 649 N N . LEU A 1 84 ? 16.628 -7.956 -0.913 1.00 98.88 84 LEU A N 1
ATOM 650 C CA . LEU A 1 84 ? 17.275 -7.169 0.131 1.00 98.88 84 LEU A CA 1
ATOM 651 C C . LEU A 1 84 ? 17.625 -5.764 -0.374 1.00 98.88 84 LEU A C 1
ATOM 653 O O . LEU A 1 84 ? 18.378 -5.601 -1.333 1.00 98.88 84 LEU A O 1
ATOM 657 N N . ILE A 1 85 ? 17.148 -4.726 0.313 1.00 98.69 85 ILE A N 1
ATOM 658 C CA . ILE A 1 85 ? 17.635 -3.355 0.129 1.00 98.69 85 ILE A CA 1
ATOM 659 C C . ILE A 1 85 ? 18.651 -3.044 1.232 1.00 98.69 85 ILE A C 1
ATOM 661 O O . ILE A 1 85 ? 18.283 -2.792 2.380 1.00 98.69 85 ILE A O 1
ATOM 665 N N . ASP A 1 86 ? 19.936 -3.062 0.891 1.00 98.31 86 ASP A N 1
ATOM 666 C CA . ASP A 1 86 ? 21.032 -2.911 1.846 1.00 98.31 86 ASP A CA 1
ATOM 667 C C . ASP A 1 86 ? 21.606 -1.488 1.846 1.00 98.31 86 ASP A C 1
ATOM 669 O O . ASP A 1 86 ? 22.409 -1.107 0.993 1.00 98.31 86 ASP A O 1
ATOM 673 N N . TYR A 1 87 ? 21.211 -0.709 2.853 1.00 98.19 87 TYR A N 1
ATOM 674 C CA . TYR A 1 87 ? 21.666 0.661 3.092 1.00 98.19 87 TYR A CA 1
ATOM 675 C C . TYR A 1 87 ? 23.004 0.752 3.837 1.00 98.19 87 TYR A C 1
ATOM 677 O O . TYR A 1 87 ? 23.346 1.832 4.310 1.00 98.19 87 TYR A O 1
ATOM 685 N N . SER A 1 88 ? 23.796 -0.320 3.941 1.00 96.25 88 SER A N 1
ATOM 686 C CA . SER A 1 88 ? 25.114 -0.285 4.600 1.00 96.25 88 SER A CA 1
ATOM 687 C C . SER A 1 88 ? 26.035 0.841 4.095 1.00 96.25 88 SER A C 1
ATOM 689 O O . SER A 1 88 ? 26.780 1.420 4.883 1.00 96.25 88 SER A O 1
ATOM 691 N N . ALA A 1 89 ? 25.942 1.212 2.812 1.00 93.69 89 ALA A N 1
ATOM 692 C CA . ALA A 1 89 ? 26.696 2.320 2.213 1.00 93.69 89 ALA A CA 1
ATOM 693 C C . ALA A 1 89 ? 26.012 3.705 2.324 1.00 93.69 89 ALA A C 1
ATOM 695 O O . ALA A 1 89 ? 26.604 4.712 1.938 1.00 93.69 89 ALA A O 1
ATOM 696 N N . ALA A 1 90 ? 24.778 3.776 2.830 1.00 94.25 90 ALA A N 1
ATOM 697 C CA . ALA A 1 90 ? 24.013 5.010 3.031 1.00 94.25 90 ALA A CA 1
ATOM 698 C C . ALA A 1 90 ? 23.092 4.924 4.277 1.00 94.25 90 ALA A C 1
ATOM 700 O O . ALA A 1 90 ? 21.875 5.111 4.153 1.00 94.25 90 ALA A O 1
ATOM 701 N N . PRO A 1 91 ? 23.638 4.637 5.479 1.00 95.12 91 PRO A N 1
ATOM 702 C CA . PRO A 1 91 ? 22.838 4.304 6.666 1.00 95.12 91 PRO A CA 1
ATOM 703 C C . PRO A 1 91 ? 21.969 5.469 7.165 1.00 95.12 91 PRO A C 1
ATOM 705 O O . PRO A 1 91 ? 20.866 5.260 7.666 1.00 95.12 91 PRO A O 1
ATOM 708 N N . GLU A 1 92 ? 22.422 6.704 6.939 1.00 94.81 92 GLU A N 1
ATOM 709 C CA . GLU A 1 92 ? 21.718 7.937 7.318 1.00 94.81 92 GLU A CA 1
ATOM 710 C C . GLU A 1 92 ? 20.649 8.371 6.295 1.00 94.81 92 GLU A C 1
ATOM 712 O O . GLU A 1 92 ? 20.024 9.424 6.439 1.00 94.81 92 GLU A O 1
ATOM 717 N N . SER A 1 93 ? 20.423 7.594 5.229 1.00 95.56 93 SER A N 1
ATOM 718 C CA . SER A 1 93 ? 19.439 7.945 4.205 1.00 95.56 93 SER A CA 1
ATOM 719 C C . SER A 1 93 ? 18.017 7.928 4.768 1.00 95.56 93 SER A C 1
ATOM 721 O O . SER A 1 93 ? 17.452 6.877 5.082 1.00 95.56 93 SER A O 1
ATOM 723 N N . THR A 1 94 ? 17.390 9.102 4.809 1.00 94.31 94 THR A N 1
ATOM 724 C CA . THR A 1 94 ? 15.975 9.282 5.176 1.00 94.31 94 THR A CA 1
ATOM 725 C C . THR A 1 94 ? 15.035 9.244 3.969 1.00 94.31 94 THR A C 1
ATOM 727 O O . THR A 1 94 ? 13.807 9.258 4.130 1.00 94.31 94 THR A O 1
ATOM 730 N N . ALA A 1 95 ? 15.593 9.168 2.756 1.00 96.06 95 ALA A N 1
ATOM 731 C CA . ALA A 1 95 ? 14.835 9.200 1.516 1.00 96.06 95 ALA A CA 1
ATOM 732 C C . ALA A 1 95 ? 13.926 7.962 1.357 1.00 96.06 95 ALA A C 1
ATOM 734 O O . ALA A 1 95 ? 14.266 6.868 1.833 1.00 96.06 95 ALA A O 1
ATOM 735 N N . PRO A 1 96 ? 12.765 8.105 0.689 1.00 96.88 96 PRO A N 1
ATOM 736 C CA . PRO A 1 96 ? 11.891 6.977 0.379 1.00 96.88 96 PRO A CA 1
ATOM 737 C C . PRO A 1 96 ? 12.581 5.900 -0.470 1.00 96.88 96 PRO A C 1
ATOM 739 O O . PRO A 1 96 ? 13.435 6.201 -1.308 1.00 96.88 96 PRO A O 1
ATOM 742 N N . CYS A 1 97 ? 12.162 4.651 -0.267 1.00 98.38 97 CYS A N 1
ATOM 743 C CA . CYS A 1 97 ? 12.482 3.512 -1.123 1.00 98.38 97 CYS A CA 1
ATOM 744 C C . CYS A 1 97 ? 11.180 2.966 -1.707 1.00 98.38 97 CYS A C 1
ATOM 746 O O . CYS A 1 97 ? 10.279 2.667 -0.931 1.00 98.38 97 CYS A O 1
ATOM 748 N N . TRP A 1 98 ? 11.070 2.840 -3.027 1.00 98.62 98 TRP A N 1
ATOM 749 C CA . TRP A 1 98 ? 9.852 2.395 -3.712 1.00 98.62 98 TRP A CA 1
ATOM 750 C C . TRP A 1 98 ? 10.036 1.026 -4.371 1.00 98.62 98 TRP A C 1
ATOM 752 O O . TRP A 1 98 ? 11.058 0.790 -5.009 1.00 98.62 98 TRP A O 1
ATOM 762 N N . MET A 1 99 ? 9.045 0.137 -4.302 1.00 98.75 99 MET A N 1
ATOM 763 C CA . MET A 1 99 ? 9.046 -1.072 -5.139 1.00 98.75 99 MET A CA 1
ATOM 764 C C . MET A 1 99 ? 8.874 -0.697 -6.610 1.00 98.75 99 MET A C 1
ATOM 766 O O . MET A 1 99 ? 9.661 -1.111 -7.460 1.00 98.75 99 MET A O 1
ATOM 770 N N . MET A 1 100 ? 7.895 0.158 -6.904 1.00 98.62 100 MET A N 1
ATOM 771 C CA . MET A 1 100 ? 7.709 0.729 -8.232 1.00 98.62 100 MET A CA 1
ATOM 772 C C . MET A 1 100 ? 7.566 2.245 -8.135 1.00 98.62 100 MET A C 1
ATOM 774 O O . MET A 1 100 ? 6.618 2.767 -7.552 1.00 98.62 100 MET A O 1
ATOM 778 N N . ASP A 1 101 ? 8.516 2.947 -8.741 1.00 97.81 101 ASP A N 1
ATOM 779 C CA . ASP A 1 101 ? 8.445 4.385 -8.972 1.00 97.81 101 ASP A CA 1
ATOM 780 C C . ASP A 1 101 ? 7.847 4.619 -10.363 1.00 97.81 101 ASP A C 1
ATOM 782 O O . ASP A 1 101 ? 8.517 4.401 -11.377 1.00 97.81 101 ASP A O 1
ATOM 786 N N . ILE A 1 102 ? 6.564 4.980 -10.400 1.00 97.50 102 ILE A N 1
ATOM 787 C CA . ILE A 1 102 ? 5.773 5.137 -11.624 1.00 97.50 102 ILE A CA 1
ATOM 788 C C . ILE A 1 102 ? 5.300 6.580 -11.800 1.00 97.50 102 ILE A C 1
ATOM 790 O O . ILE A 1 102 ? 5.181 7.339 -10.838 1.00 97.50 102 ILE A O 1
ATOM 794 N N . VAL A 1 103 ? 4.999 6.961 -13.041 1.00 96.31 103 VAL A N 1
ATOM 795 C CA . VAL A 1 103 ? 4.389 8.262 -13.336 1.00 96.31 103 VAL A CA 1
ATOM 796 C C . VAL A 1 103 ? 2.974 8.389 -12.753 1.00 96.31 103 VAL A C 1
ATOM 798 O O . VAL A 1 103 ? 2.254 7.396 -12.660 1.00 96.31 103 VAL A O 1
ATOM 801 N N . PRO A 1 104 ? 2.528 9.609 -12.394 1.00 94.75 104 PRO A N 1
ATOM 802 C CA . PRO A 1 104 ? 1.216 9.830 -11.783 1.00 94.75 104 PRO A CA 1
ATOM 803 C C . PRO A 1 104 ? 0.055 9.892 -12.796 1.00 94.75 104 PRO A C 1
ATOM 805 O O . PRO A 1 104 ? -1.063 10.236 -12.423 1.00 94.75 104 PRO A O 1
ATOM 808 N N . PHE A 1 105 ? 0.278 9.593 -14.075 1.00 94.62 105 PHE A N 1
ATOM 809 C CA . PHE A 1 105 ? -0.760 9.598 -15.108 1.00 94.62 105 PHE A CA 1
ATOM 810 C C . PHE A 1 105 ? -0.958 8.197 -15.688 1.00 94.62 105 PHE A C 1
ATOM 812 O O . PHE A 1 105 ? -0.036 7.389 -15.711 1.00 94.62 105 PHE A O 1
ATOM 819 N N . SER A 1 106 ? -2.167 7.910 -16.166 1.00 96.25 106 SER A N 1
ATOM 820 C CA . SER A 1 106 ? -2.537 6.635 -16.802 1.00 96.25 106 SER A CA 1
ATOM 821 C C . SER A 1 106 ? -2.940 6.780 -18.271 1.00 96.25 106 SER A C 1
ATOM 823 O O . SER A 1 106 ? -3.205 5.786 -18.942 1.00 96.25 106 SER A O 1
ATOM 825 N N . LYS A 1 107 ? -2.932 8.012 -18.785 1.00 94.88 107 LYS A N 1
ATOM 826 C CA . LYS A 1 107 ? -3.025 8.365 -20.203 1.00 94.88 107 LYS A CA 1
ATOM 827 C C . LYS A 1 107 ? -2.116 9.560 -20.488 1.00 94.88 107 LYS A C 1
ATOM 829 O O . LYS A 1 107 ? -1.929 10.379 -19.592 1.00 94.88 107 LYS A O 1
ATOM 834 N N . THR A 1 108 ? -1.574 9.647 -21.695 1.00 94.00 108 THR A N 1
ATOM 835 C CA . THR A 1 108 ? -0.810 10.812 -22.164 1.00 94.00 108 THR A CA 1
ATOM 836 C C . THR A 1 108 ? -1.734 11.986 -22.496 1.00 94.00 108 THR A C 1
ATOM 838 O O . THR A 1 108 ? -2.947 11.809 -22.659 1.00 94.00 108 THR A O 1
ATOM 841 N N . GLU A 1 109 ? -1.161 13.172 -22.694 1.00 91.88 109 GLU A N 1
ATOM 842 C CA . GLU A 1 109 ? -1.861 14.355 -23.218 1.00 91.88 109 GLU A CA 1
ATOM 843 C C . GLU A 1 109 ? -2.516 14.100 -24.586 1.00 91.88 109 GLU A C 1
ATOM 845 O O . GLU A 1 109 ? -3.571 14.655 -24.889 1.00 91.88 109 GLU A O 1
ATOM 850 N N . THR A 1 110 ? -1.950 13.200 -25.398 1.00 91.06 110 THR A N 1
ATOM 851 C CA . THR A 1 110 ? -2.535 12.768 -26.681 1.00 91.06 110 THR A CA 1
ATOM 852 C C . THR A 1 110 ? -3.655 11.733 -26.545 1.00 91.06 110 THR A C 1
ATOM 854 O O . THR A 1 110 ? -4.208 11.287 -27.548 1.00 91.06 110 THR A O 1
ATOM 857 N N . GLY A 1 111 ? -4.003 11.338 -25.318 1.00 92.62 111 GLY A N 1
ATOM 858 C CA . GLY A 1 111 ? -5.079 10.393 -25.024 1.00 92.62 111 GLY A CA 1
ATOM 859 C C . GLY A 1 111 ? -4.678 8.918 -25.089 1.00 92.62 111 GLY A C 1
ATOM 860 O O . GLY A 1 111 ? -5.524 8.055 -24.852 1.00 92.62 111 GLY A O 1
ATOM 861 N N . ALA A 1 112 ? -3.409 8.597 -25.363 1.00 94.50 112 ALA A N 1
ATOM 862 C CA . ALA A 1 112 ? -2.939 7.216 -25.371 1.00 94.50 112 ALA A CA 1
ATOM 863 C C . ALA A 1 112 ? -2.898 6.662 -23.941 1.00 94.50 112 ALA A C 1
ATOM 865 O O . ALA A 1 112 ? -2.236 7.216 -23.064 1.00 94.50 112 ALA A O 1
ATOM 866 N N . ARG A 1 113 ? -3.605 5.557 -23.702 1.00 96.62 113 ARG A N 1
ATOM 867 C CA . ARG A 1 113 ? -3.675 4.891 -22.395 1.00 96.62 113 ARG A CA 1
ATOM 868 C C . ARG A 1 113 ? -2.398 4.106 -22.129 1.00 96.62 113 ARG A C 1
ATOM 870 O O . ARG A 1 113 ? -1.877 3.435 -23.020 1.00 96.62 113 ARG A O 1
ATOM 877 N N . LEU A 1 114 ? -1.915 4.164 -20.893 1.00 97.69 114 LEU A N 1
ATOM 878 C CA . LEU A 1 114 ? -0.814 3.318 -20.456 1.00 97.69 114 LEU A CA 1
ATOM 879 C C . LEU A 1 114 ? -1.331 1.901 -20.229 1.00 97.69 114 LEU A C 1
ATOM 881 O O . LEU A 1 114 ? -2.366 1.719 -19.587 1.00 97.69 114 LEU A O 1
ATOM 885 N N . PHE A 1 115 ? -0.597 0.891 -20.691 1.00 97.75 115 PHE A N 1
ATOM 886 C CA . PHE A 1 115 ? -0.894 -0.475 -20.267 1.00 97.75 115 PHE A CA 1
ATOM 887 C C . PHE A 1 115 ? -0.321 -0.763 -18.870 1.00 97.75 115 PHE A C 1
ATOM 889 O O . PHE A 1 115 ? 0.737 -0.238 -18.508 1.00 97.75 115 PHE A O 1
ATOM 896 N N . PHE A 1 116 ? -1.018 -1.583 -18.081 1.00 98.25 116 PHE A N 1
ATOM 897 C CA . PHE A 1 116 ? -0.693 -1.863 -16.672 1.00 98.25 116 PHE A CA 1
ATOM 898 C C . PHE A 1 116 ? -0.551 -3.377 -16.417 1.00 98.25 116 PHE A C 1
ATOM 900 O O . PHE A 1 116 ? -1.117 -4.160 -17.188 1.00 98.25 116 PHE A O 1
ATOM 907 N N . PRO A 1 117 ? 0.185 -3.824 -15.377 1.00 98.31 117 PRO A N 1
ATOM 908 C CA . PRO A 1 117 ? 0.290 -5.244 -15.076 1.00 98.31 117 PRO A CA 1
ATOM 909 C C . PRO A 1 117 ? -1.049 -5.819 -14.617 1.00 98.31 117 PRO A C 1
ATOM 911 O O . PRO A 1 117 ? -1.789 -5.167 -13.887 1.00 98.31 117 PRO A O 1
ATOM 914 N N . ASN A 1 118 ? -1.328 -7.066 -14.995 1.00 98.25 118 ASN A N 1
ATOM 915 C CA . ASN A 1 118 ? -2.461 -7.822 -14.454 1.00 98.25 118 ASN A CA 1
ATOM 916 C C . ASN A 1 118 ? -2.097 -8.598 -13.173 1.00 98.25 118 ASN A C 1
ATOM 918 O O . ASN A 1 118 ? -2.981 -9.127 -12.500 1.00 98.25 118 ASN A O 1
ATOM 922 N N . LEU A 1 119 ? -0.806 -8.660 -12.840 1.00 98.75 119 LEU A N 1
ATOM 923 C CA . LEU A 1 119 ? -0.272 -9.288 -11.641 1.00 98.75 119 LEU A CA 1
ATOM 924 C C . LEU A 1 119 ? 0.962 -8.524 -11.159 1.00 98.75 119 LEU A C 1
ATOM 926 O O . LEU A 1 119 ? 1.888 -8.274 -11.937 1.00 98.75 119 LEU A O 1
ATOM 930 N N . ILE A 1 120 ? 0.973 -8.173 -9.879 1.00 98.94 120 ILE A N 1
ATOM 931 C CA . ILE A 1 120 ? 2.114 -7.596 -9.173 1.00 98.94 120 ILE A CA 1
ATOM 932 C C . ILE A 1 120 ? 2.286 -8.375 -7.870 1.00 98.94 120 ILE A C 1
ATOM 934 O O . ILE A 1 120 ? 1.369 -8.415 -7.057 1.00 98.94 120 ILE A O 1
ATOM 938 N N . GLU A 1 121 ? 3.453 -8.967 -7.658 1.00 98.94 121 GLU A N 1
ATOM 939 C CA . GLU A 1 121 ? 3.786 -9.730 -6.456 1.00 98.94 121 GLU A CA 1
ATOM 940 C C . GLU A 1 121 ? 5.069 -9.177 -5.840 1.00 98.94 121 GLU A C 1
ATOM 942 O O . GLU A 1 121 ? 6.105 -9.088 -6.504 1.00 98.94 121 GLU A O 1
ATOM 947 N N . PHE A 1 122 ? 4.989 -8.798 -4.567 1.00 98.94 122 PHE A N 1
ATOM 948 C CA . PHE A 1 122 ? 6.128 -8.425 -3.739 1.00 98.94 122 PHE A CA 1
ATOM 949 C C . PHE A 1 122 ? 6.148 -9.336 -2.518 1.00 98.94 122 PHE A C 1
ATOM 951 O O . PHE A 1 122 ? 5.261 -9.237 -1.668 1.00 98.94 122 PHE A O 1
ATOM 958 N N . GLN A 1 123 ? 7.146 -10.212 -2.448 1.00 98.94 123 GLN A N 1
ATOM 959 C CA . GLN A 1 123 ? 7.258 -11.220 -1.400 1.00 98.94 123 GLN A CA 1
ATOM 960 C C . GLN A 1 123 ? 8.649 -11.202 -0.770 1.00 98.94 123 GLN A C 1
ATOM 962 O O . GLN A 1 123 ? 9.651 -11.043 -1.469 1.00 98.94 123 GLN A O 1
ATOM 967 N N . HIS A 1 124 ? 8.707 -11.351 0.554 1.00 98.88 124 HIS A N 1
ATOM 968 C CA . HIS A 1 124 ? 9.959 -11.478 1.311 1.00 98.88 124 HIS A CA 1
ATOM 969 C C . HIS A 1 124 ? 10.936 -10.319 1.062 1.00 98.88 124 HIS A C 1
ATOM 971 O O . HIS A 1 124 ? 12.112 -10.498 0.753 1.00 98.88 124 HIS A O 1
ATOM 977 N N . ILE A 1 125 ? 10.437 -9.088 1.191 1.00 98.88 125 ILE A N 1
ATOM 978 C CA . ILE A 1 125 ? 11.238 -7.881 0.957 1.00 98.88 125 ILE A CA 1
ATOM 979 C C . ILE A 1 125 ? 11.792 -7.375 2.286 1.00 98.88 125 ILE A C 1
ATOM 981 O O . ILE A 1 125 ? 11.038 -7.139 3.239 1.00 98.88 125 ILE A O 1
ATOM 985 N N . ARG A 1 126 ? 13.111 -7.175 2.352 1.00 98.81 126 ARG A N 1
ATOM 986 C CA . ARG A 1 126 ? 13.832 -6.777 3.570 1.00 98.81 126 ARG A CA 1
ATOM 987 C C . ARG A 1 126 ? 14.688 -5.542 3.356 1.00 98.81 126 ARG A C 1
ATOM 989 O O . ARG A 1 126 ? 15.158 -5.266 2.256 1.00 98.81 126 ARG A O 1
ATOM 996 N N . VAL A 1 127 ? 14.917 -4.806 4.439 1.00 98.69 127 VAL A N 1
ATOM 997 C CA . VAL A 1 127 ? 15.817 -3.652 4.471 1.00 98.69 127 VAL A CA 1
ATOM 998 C C . VAL A 1 127 ? 16.853 -3.837 5.573 1.00 98.69 127 VAL A C 1
ATOM 1000 O O . VAL A 1 127 ? 16.502 -4.015 6.740 1.00 98.69 127 VAL A O 1
ATOM 1003 N N . SER A 1 128 ? 18.132 -3.733 5.212 1.00 98.12 128 SER A N 1
ATOM 1004 C CA . SER A 1 128 ? 19.260 -3.697 6.150 1.00 98.12 128 SER A CA 1
ATOM 1005 C C . SER A 1 128 ? 19.965 -2.345 6.109 1.00 98.12 128 SER A C 1
ATOM 1007 O O . SER A 1 128 ? 19.771 -1.542 5.199 1.00 98.12 128 SER A O 1
ATOM 1009 N N . GLY A 1 129 ? 20.780 -2.059 7.124 1.00 96.81 129 GLY A N 1
ATOM 1010 C CA . GLY A 1 129 ? 21.585 -0.834 7.179 1.00 96.81 129 GLY A CA 1
ATOM 1011 C C . GLY A 1 129 ? 20.821 0.434 7.577 1.00 96.81 129 GLY A C 1
ATOM 1012 O O . GLY A 1 129 ? 21.455 1.454 7.810 1.00 96.81 129 GLY A O 1
ATOM 1013 N N . ARG A 1 130 ? 19.486 0.385 7.722 1.00 96.06 130 ARG A N 1
ATOM 1014 C CA . ARG A 1 130 ? 18.672 1.454 8.333 1.00 96.06 130 ARG A CA 1
ATOM 1015 C C . ARG A 1 130 ? 17.350 0.923 8.899 1.00 96.06 130 ARG A C 1
ATOM 1017 O O . ARG A 1 130 ? 16.917 -0.171 8.559 1.00 96.06 130 ARG A O 1
ATOM 1024 N N . LYS A 1 131 ? 16.667 1.728 9.727 1.00 94.12 131 LYS A N 1
ATOM 1025 C CA . LYS A 1 131 ? 15.349 1.378 10.310 1.00 94.12 131 LYS A CA 1
ATOM 1026 C C . LYS A 1 131 ? 14.171 1.544 9.342 1.00 94.12 131 LYS A C 1
ATOM 1028 O O . LYS A 1 131 ? 13.157 0.868 9.488 1.00 94.12 131 LYS A O 1
ATOM 1033 N N . LYS A 1 132 ? 14.269 2.497 8.413 1.00 95.56 132 LYS A N 1
ATOM 1034 C CA . LYS A 1 132 ? 13.187 2.862 7.491 1.00 95.56 132 LYS A CA 1
ATOM 1035 C C . LYS A 1 132 ? 13.034 1.793 6.405 1.00 95.56 132 LYS A C 1
ATOM 1037 O O . LYS A 1 132 ? 13.977 1.566 5.650 1.00 95.56 132 LYS A O 1
ATOM 1042 N N . GLY A 1 133 ? 11.854 1.182 6.340 1.00 97.88 133 GLY A N 1
ATOM 1043 C CA . GLY A 1 133 ? 11.477 0.186 5.334 1.00 97.88 133 GLY A CA 1
ATOM 1044 C C . GLY A 1 133 ? 11.214 0.772 3.941 1.00 97.88 133 GLY A C 1
ATOM 1045 O O . GLY A 1 133 ? 11.789 1.802 3.559 1.00 97.88 133 GLY A O 1
ATOM 1046 N N . ILE A 1 134 ? 10.345 0.100 3.184 1.00 98.56 134 ILE A N 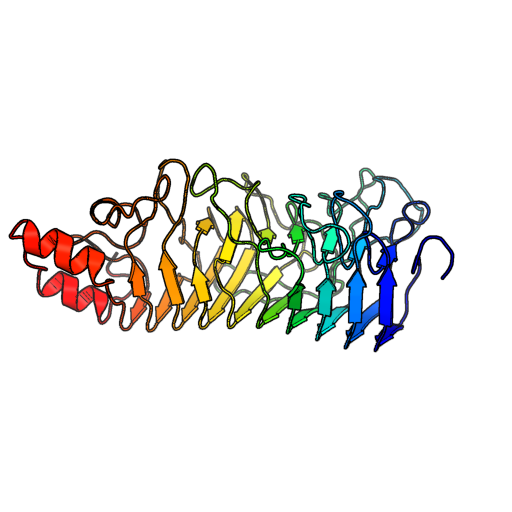1
ATOM 1047 C CA . ILE A 1 134 ? 9.983 0.469 1.808 1.00 98.56 134 ILE A CA 1
ATOM 1048 C C . ILE A 1 134 ? 8.534 0.961 1.681 1.00 98.56 134 ILE A C 1
ATOM 1050 O O . ILE A 1 134 ? 7.701 0.774 2.564 1.00 98.56 134 ILE A O 1
ATOM 1054 N N . ARG A 1 135 ? 8.236 1.589 0.543 1.00 98.69 135 ARG A N 1
ATOM 1055 C CA . ARG A 1 135 ? 6.902 1.941 0.045 1.00 98.69 135 ARG A CA 1
ATOM 1056 C C . ARG A 1 135 ? 6.647 1.194 -1.261 1.00 98.69 135 ARG A C 1
ATOM 1058 O O . ARG A 1 135 ? 7.585 0.799 -1.947 1.00 98.69 135 ARG A O 1
ATOM 1065 N N . LEU A 1 136 ? 5.386 0.998 -1.620 1.00 98.75 136 LEU A N 1
ATOM 1066 C CA . LEU A 1 136 ? 4.999 0.112 -2.714 1.00 98.75 136 LEU A CA 1
ATOM 1067 C C . LEU A 1 136 ? 4.928 0.870 -4.039 1.00 98.75 136 LEU A C 1
ATOM 1069 O O . LEU A 1 136 ? 5.876 0.816 -4.820 1.00 98.75 136 LEU A O 1
ATOM 1073 N N . LEU A 1 137 ? 3.827 1.586 -4.278 1.00 97.94 137 LEU A N 1
ATOM 1074 C CA . LEU A 1 137 ? 3.596 2.377 -5.487 1.00 97.94 137 LEU A CA 1
ATOM 1075 C C . LEU A 1 137 ? 2.421 3.353 -5.308 1.00 97.94 137 LEU A C 1
ATOM 1077 O O . LEU A 1 137 ? 1.661 3.252 -4.342 1.00 97.94 137 LEU A O 1
ATOM 1081 N N . ARG A 1 138 ? 2.255 4.294 -6.245 1.00 98.50 138 ARG A N 1
ATOM 1082 C CA . ARG A 1 138 ? 1.163 5.284 -6.238 1.00 98.50 138 ARG A CA 1
ATOM 1083 C C . ARG A 1 138 ? 0.440 5.319 -7.583 1.00 98.50 138 ARG A C 1
ATOM 1085 O O . ARG A 1 138 ? 1.058 5.613 -8.598 1.00 98.50 138 ARG A O 1
ATOM 1092 N N . ILE A 1 139 ? -0.868 5.082 -7.566 1.00 98.25 139 ILE A N 1
ATOM 1093 C CA . ILE A 1 139 ? -1.766 4.998 -8.722 1.00 98.25 139 ILE A CA 1
ATOM 1094 C C . ILE A 1 139 ? -2.899 6.031 -8.578 1.00 98.25 139 ILE A C 1
ATOM 1096 O O . ILE A 1 139 ? -4.043 5.669 -8.317 1.00 98.25 139 ILE A O 1
ATOM 1100 N N . PRO A 1 140 ? -2.635 7.334 -8.741 1.00 96.81 140 PRO A N 1
ATOM 1101 C CA . PRO A 1 140 ? -3.664 8.352 -8.515 1.00 96.81 140 PRO A CA 1
ATOM 1102 C C . PRO A 1 140 ? -4.826 8.292 -9.522 1.00 96.81 140 PRO A C 1
ATOM 1104 O O . PRO A 1 140 ? -5.919 8.754 -9.226 1.00 96.81 140 PRO A O 1
ATOM 1107 N N . ASN A 1 141 ? -4.607 7.703 -10.703 1.00 95.88 141 ASN A N 1
ATOM 1108 C CA . ASN A 1 141 ? -5.567 7.695 -11.808 1.00 95.88 141 ASN A CA 1
ATOM 1109 C C . ASN A 1 141 ? -5.851 6.265 -12.322 1.00 95.88 141 ASN A C 1
ATOM 1111 O O . ASN A 1 141 ? -5.485 5.951 -13.455 1.00 95.88 141 ASN A O 1
ATOM 1115 N N . PRO A 1 142 ? -6.490 5.365 -11.552 1.00 97.50 142 PRO A N 1
ATOM 1116 C CA . PRO A 1 142 ? -6.770 3.989 -12.002 1.00 97.50 142 PRO A CA 1
ATOM 1117 C C . PRO A 1 142 ? -7.702 3.913 -13.231 1.00 97.50 142 PRO A C 1
ATOM 1119 O O . PRO A 1 142 ? -7.685 2.945 -13.990 1.00 97.50 142 PRO A O 1
ATOM 1122 N N . HIS A 1 143 ? -8.477 4.971 -13.464 1.00 96.75 143 HIS A N 1
ATOM 1123 C CA . HIS A 1 143 ? -9.598 5.034 -14.404 1.00 96.75 143 HIS A CA 1
ATOM 1124 C C . HIS A 1 143 ? -9.224 4.924 -15.890 1.00 96.75 143 HIS A C 1
ATOM 1126 O O . HIS A 1 143 ? -10.079 4.545 -16.687 1.00 96.75 143 HIS A O 1
ATOM 1132 N N . TYR A 1 144 ? -7.985 5.250 -16.283 1.00 97.25 144 TYR A N 1
ATOM 1133 C CA . TYR A 1 144 ? -7.594 5.348 -17.702 1.00 97.25 144 TYR A CA 1
ATOM 1134 C C . TYR A 1 144 ? -6.587 4.288 -18.166 1.00 97.25 144 TYR A C 1
ATOM 1136 O O . TYR A 1 144 ? -6.248 4.276 -19.346 1.00 97.25 144 TYR A O 1
ATOM 1144 N N . TYR A 1 145 ? -6.116 3.387 -17.301 1.00 98.12 145 TYR A N 1
ATOM 1145 C CA . TYR A 1 145 ? -5.213 2.314 -17.740 1.00 98.12 145 TYR A CA 1
ATOM 1146 C C . TYR A 1 145 ? -5.864 1.383 -18.757 1.00 98.12 145 TYR A C 1
ATOM 1148 O O . TYR A 1 145 ? -7.080 1.252 -18.766 1.00 98.12 145 TYR A O 1
ATOM 1156 N N . ASP A 1 146 ? -5.059 0.725 -19.586 1.00 97.62 146 ASP A N 1
ATOM 1157 C CA . ASP A 1 146 ? -5.474 -0.379 -20.454 1.00 97.62 146 ASP A CA 1
ATOM 1158 C C . ASP A 1 146 ? -4.841 -1.694 -19.969 1.00 97.62 146 ASP A C 1
ATOM 1160 O O . ASP A 1 146 ? -3.675 -1.995 -20.231 1.00 97.62 146 ASP A O 1
ATOM 1164 N N . LEU A 1 147 ? -5.608 -2.496 -19.235 1.00 97.25 147 LEU A N 1
ATOM 1165 C CA . LEU A 1 147 ? -5.148 -3.783 -18.706 1.00 97.25 147 LEU A CA 1
ATOM 1166 C C . LEU A 1 147 ? -5.109 -4.881 -19.772 1.00 97.25 147 LEU A C 1
ATOM 1168 O O . LEU A 1 147 ? -4.601 -5.972 -19.502 1.00 97.25 147 LEU A O 1
ATOM 1172 N N . ARG A 1 148 ? -5.671 -4.634 -20.967 1.00 95.00 148 ARG A N 1
ATOM 1173 C CA . ARG A 1 148 ? -5.859 -5.637 -22.034 1.00 95.00 148 ARG A CA 1
ATOM 1174 C C . ARG A 1 148 ? -6.600 -6.893 -21.554 1.00 95.00 148 ARG A C 1
ATOM 1176 O O . ARG A 1 148 ? -6.509 -7.961 -22.159 1.00 95.00 148 ARG A O 1
ATOM 1183 N N . ARG A 1 149 ? -7.312 -6.759 -20.436 1.00 96.25 149 ARG A N 1
ATOM 1184 C CA . ARG A 1 149 ? -8.097 -7.774 -19.747 1.00 96.25 149 ARG A CA 1
ATOM 1185 C C . ARG A 1 149 ? -9.299 -7.076 -19.130 1.00 96.25 149 ARG A C 1
ATOM 1187 O O . ARG A 1 149 ? -9.141 -6.103 -18.395 1.00 96.25 149 ARG A O 1
ATOM 1194 N N . GLN A 1 150 ? -10.482 -7.608 -19.411 1.00 98.06 150 GLN A N 1
ATOM 1195 C CA . GLN A 1 150 ? -11.723 -7.076 -18.865 1.00 98.06 150 GLN A CA 1
ATOM 1196 C C . GLN A 1 150 ? -11.778 -7.287 -17.349 1.00 98.06 150 GLN A C 1
ATOM 1198 O O . GLN A 1 150 ? -11.550 -8.393 -16.852 1.00 98.06 150 GLN A O 1
ATOM 1203 N N . GLY A 1 151 ? -12.076 -6.209 -16.639 1.00 98.38 151 GLY A N 1
ATOM 1204 C CA . GLY A 1 151 ? -12.588 -6.189 -15.279 1.00 98.38 151 GLY A CA 1
ATOM 1205 C C . GLY A 1 151 ? -13.913 -5.432 -15.255 1.00 98.38 151 GLY A C 1
ATOM 1206 O O . GLY A 1 151 ? -14.458 -5.064 -16.299 1.00 98.38 151 GLY A O 1
ATOM 1207 N N . GLY A 1 152 ? -14.442 -5.189 -14.065 1.00 97.69 152 GLY A N 1
ATOM 1208 C CA . GLY A 1 152 ? -15.661 -4.409 -13.937 1.00 97.69 152 GLY A CA 1
ATOM 1209 C C . GLY A 1 152 ? -16.201 -4.352 -12.522 1.00 97.69 152 GLY A C 1
ATOM 1210 O O . GLY A 1 152 ? -15.757 -5.070 -11.627 1.00 97.69 152 GLY A O 1
ATOM 1211 N N . TYR A 1 153 ? -17.189 -3.485 -12.348 1.00 97.88 153 TYR A N 1
ATOM 1212 C CA . TYR A 1 153 ? -17.972 -3.362 -11.132 1.00 97.88 153 TYR A CA 1
ATOM 1213 C C . TYR A 1 153 ? -19.398 -2.972 -11.507 1.00 97.88 153 TYR A C 1
ATOM 1215 O O . TYR A 1 153 ? -19.601 -1.956 -12.170 1.00 97.88 153 TYR A O 1
ATOM 1223 N N . ASP A 1 154 ? -20.370 -3.787 -11.105 1.00 96.06 154 ASP A N 1
ATOM 1224 C CA . ASP A 1 154 ? -21.785 -3.618 -11.471 1.00 96.06 154 ASP A CA 1
ATOM 1225 C C . ASP A 1 154 ? -22.649 -3.046 -10.333 1.00 96.06 154 ASP A C 1
ATOM 1227 O O . ASP A 1 154 ? -23.871 -2.988 -10.444 1.00 96.06 154 ASP A O 1
ATOM 1231 N N . GLY A 1 155 ? -22.026 -2.624 -9.228 1.00 95.25 155 GLY A N 1
ATOM 1232 C CA . GLY A 1 155 ? -22.730 -2.196 -8.016 1.00 95.25 155 GLY A CA 1
ATOM 1233 C C . GLY A 1 155 ? -22.924 -3.308 -6.981 1.00 95.25 155 GLY A C 1
ATOM 1234 O O . GLY A 1 155 ? -23.131 -3.009 -5.811 1.00 95.25 155 GLY A O 1
ATOM 1235 N N . SER A 1 156 ? -22.816 -4.573 -7.390 1.00 95.81 156 SER A N 1
ATOM 1236 C CA . SER A 1 156 ? -23.032 -5.756 -6.545 1.00 95.81 156 SER A CA 1
ATOM 1237 C C . SER A 1 156 ? -21.809 -6.669 -6.458 1.00 95.81 156 SER A C 1
ATOM 1239 O O . SER A 1 156 ? -21.604 -7.358 -5.458 1.00 95.81 156 SER A O 1
ATOM 1241 N N . ARG A 1 157 ? -20.973 -6.670 -7.499 1.00 96.62 157 ARG A N 1
ATOM 1242 C CA . ARG A 1 157 ? -19.789 -7.509 -7.610 1.00 96.62 157 ARG A CA 1
ATOM 1243 C C . ARG A 1 157 ? -18.670 -6.763 -8.315 1.00 96.62 157 ARG A C 1
ATOM 1245 O O . ARG A 1 157 ? -18.882 -6.067 -9.305 1.00 96.62 157 ARG A O 1
ATOM 1252 N N . LEU A 1 158 ? -17.455 -6.972 -7.817 1.00 98.12 158 LEU A N 1
ATOM 1253 C CA . LEU A 1 158 ? -16.222 -6.587 -8.487 1.00 98.12 158 LEU A CA 1
ATOM 1254 C C . LEU A 1 158 ? -15.637 -7.799 -9.225 1.00 98.12 158 LEU A C 1
ATOM 1256 O O . LEU A 1 158 ? -15.490 -8.883 -8.659 1.00 98.12 158 LEU A O 1
ATOM 1260 N N . GLN A 1 159 ? -15.286 -7.608 -10.495 1.00 98.44 159 GLN A N 1
ATOM 1261 C CA . GLN A 1 159 ? -14.465 -8.527 -11.275 1.00 98.44 159 GLN A CA 1
ATOM 1262 C C . GLN A 1 159 ? -13.085 -7.899 -11.464 1.00 98.44 159 GLN A C 1
ATOM 1264 O O . GLN A 1 159 ? -12.919 -6.959 -12.242 1.00 98.44 159 GLN A O 1
ATOM 1269 N N . ALA A 1 160 ? -12.089 -8.431 -10.756 1.00 98.56 160 ALA A N 1
ATOM 1270 C CA . ALA A 1 160 ? -10.735 -7.910 -10.828 1.00 98.56 160 ALA A CA 1
ATOM 1271 C C . ALA A 1 160 ? -10.048 -8.295 -12.147 1.00 98.56 160 ALA A C 1
ATOM 1273 O O . ALA A 1 160 ? -10.163 -9.429 -12.624 1.00 98.56 160 ALA A O 1
ATOM 1274 N N . ASN A 1 161 ? -9.285 -7.361 -12.712 1.00 98.62 161 ASN A N 1
ATOM 1275 C CA . ASN A 1 161 ? -8.392 -7.596 -13.850 1.00 98.62 161 ASN A CA 1
ATOM 1276 C C . ASN A 1 161 ? -6.909 -7.387 -13.514 1.00 98.62 161 ASN A C 1
ATOM 1278 O O . ASN A 1 161 ? -6.054 -7.648 -14.363 1.00 98.62 161 ASN A O 1
ATOM 1282 N N . CYS A 1 162 ? -6.616 -6.987 -12.276 1.00 98.75 162 CYS A N 1
ATOM 1283 C CA . CYS A 1 162 ? -5.280 -6.899 -11.708 1.00 98.75 162 CYS A CA 1
ATOM 1284 C C . CYS A 1 162 ? -5.269 -7.506 -10.302 1.00 98.75 162 CYS A C 1
ATOM 1286 O O . CYS A 1 162 ? -6.176 -7.242 -9.516 1.00 98.75 162 CYS A O 1
ATOM 1288 N N . THR A 1 163 ? -4.222 -8.251 -9.961 1.00 98.88 163 THR A N 1
ATOM 1289 C CA . THR A 1 163 ? -3.973 -8.715 -8.591 1.00 98.88 163 THR A CA 1
ATOM 1290 C C . THR A 1 163 ? -2.658 -8.127 -8.084 1.00 98.88 163 THR A C 1
ATOM 1292 O O . THR A 1 163 ? -1.633 -8.256 -8.748 1.00 98.88 163 THR A O 1
ATOM 1295 N N . LEU A 1 164 ? -2.685 -7.474 -6.921 1.00 98.88 164 LEU A N 1
ATOM 1296 C CA . LEU A 1 164 ? -1.502 -6.998 -6.202 1.00 98.88 164 LEU A CA 1
ATOM 1297 C C . LEU A 1 164 ? -1.347 -7.796 -4.905 1.00 98.88 164 LEU A C 1
ATOM 1299 O O . LEU A 1 164 ? -2.218 -7.730 -4.041 1.00 98.88 164 LEU A O 1
ATOM 1303 N N . ILE A 1 165 ? -0.239 -8.516 -4.761 1.00 98.94 165 ILE A N 1
ATOM 1304 C CA . ILE A 1 165 ? 0.106 -9.299 -3.572 1.00 98.94 165 ILE A CA 1
ATOM 1305 C C . ILE A 1 165 ? 1.312 -8.656 -2.893 1.00 98.94 165 ILE A C 1
ATOM 1307 O O . ILE A 1 165 ? 2.343 -8.416 -3.521 1.00 98.94 165 ILE A O 1
ATOM 1311 N N . VAL A 1 166 ? 1.163 -8.381 -1.603 1.00 98.94 166 VAL A N 1
ATOM 1312 C CA . VAL A 1 166 ? 2.194 -7.844 -0.719 1.00 98.94 166 VAL A CA 1
ATOM 1313 C C . VAL A 1 166 ? 2.279 -8.784 0.475 1.00 98.94 166 VAL A C 1
ATOM 1315 O O . VAL A 1 166 ? 1.385 -8.796 1.319 1.00 98.94 166 VAL A O 1
ATOM 1318 N N . ASP A 1 167 ? 3.324 -9.597 0.516 1.00 98.94 167 ASP A N 1
ATOM 1319 C CA . ASP A 1 167 ? 3.451 -10.688 1.479 1.00 98.94 167 ASP A CA 1
ATOM 1320 C C . ASP A 1 167 ? 4.810 -10.631 2.167 1.00 98.94 167 ASP A C 1
ATOM 1322 O O . ASP A 1 167 ? 5.852 -10.639 1.510 1.00 98.94 167 ASP A O 1
ATOM 1326 N N . ASP A 1 168 ? 4.803 -10.530 3.493 1.00 98.88 168 ASP A N 1
ATOM 1327 C CA . ASP A 1 168 ? 6.024 -10.488 4.290 1.00 98.88 168 ASP A CA 1
ATOM 1328 C C . ASP A 1 168 ? 7.013 -9.399 3.807 1.00 98.88 168 ASP A C 1
ATOM 1330 O O . ASP A 1 168 ? 8.183 -9.631 3.485 1.00 98.88 168 ASP A O 1
ATOM 1334 N N . VAL A 1 169 ? 6.520 -8.164 3.718 1.00 98.94 169 VAL A N 1
ATOM 1335 C CA . VAL A 1 169 ? 7.268 -7.002 3.222 1.00 98.94 169 VAL A CA 1
ATOM 1336 C C . VAL A 1 169 ? 7.579 -6.053 4.377 1.00 98.94 169 VAL A C 1
ATOM 1338 O O . VAL A 1 169 ? 6.682 -5.589 5.081 1.00 98.94 169 VAL A O 1
ATOM 1341 N N . GLN A 1 170 ? 8.856 -5.692 4.546 1.00 98.81 170 GLN A N 1
ATOM 1342 C CA . GLN A 1 170 ? 9.282 -4.710 5.545 1.00 98.81 170 GLN A CA 1
ATOM 1343 C C . GLN A 1 170 ? 8.920 -3.280 5.110 1.00 98.81 170 GLN A C 1
ATOM 1345 O O . GLN A 1 170 ? 9.735 -2.532 4.554 1.00 98.81 170 GLN A O 1
ATOM 1350 N N . LEU A 1 171 ? 7.677 -2.895 5.384 1.00 98.81 171 LEU A N 1
ATOM 1351 C CA . LEU A 1 171 ? 7.155 -1.555 5.144 1.00 98.81 171 LEU A CA 1
ATOM 1352 C C . LEU A 1 171 ? 7.831 -0.500 6.040 1.00 98.81 171 LEU A C 1
ATOM 1354 O O . LEU A 1 171 ? 8.399 -0.783 7.100 1.00 98.81 171 LEU A O 1
ATOM 1358 N N . GLU A 1 172 ? 7.830 0.747 5.578 1.00 97.81 172 GLU A N 1
ATOM 1359 C CA . GLU A 1 172 ? 8.314 1.890 6.347 1.00 97.81 172 GLU A CA 1
ATOM 1360 C C . GLU A 1 172 ? 7.411 2.161 7.558 1.00 97.81 172 GLU A C 1
ATOM 1362 O O . GLU A 1 172 ? 6.212 2.336 7.432 1.00 97.81 172 GLU A O 1
ATOM 1367 N N . LYS A 1 173 ? 7.985 2.302 8.756 1.00 96.50 173 LYS A N 1
ATOM 1368 C CA . LYS A 1 173 ? 7.199 2.802 9.890 1.00 96.50 173 LYS A CA 1
ATOM 1369 C C . LYS A 1 173 ? 6.892 4.284 9.690 1.00 96.50 173 LYS A C 1
ATOM 1371 O O . LYS A 1 173 ? 7.816 5.103 9.691 1.00 96.50 173 LYS A O 1
ATOM 1376 N N . MET A 1 174 ? 5.621 4.623 9.517 1.00 94.88 174 MET A N 1
ATOM 1377 C CA . MET A 1 174 ? 5.153 5.971 9.208 1.00 94.88 174 MET A CA 1
ATOM 1378 C C . MET A 1 174 ? 4.574 6.660 10.444 1.00 94.88 174 MET A C 1
ATOM 1380 O O . MET A 1 174 ? 3.952 6.047 11.307 1.00 94.88 174 MET A O 1
ATOM 1384 N N . VAL A 1 175 ? 4.756 7.980 10.509 1.00 96.94 175 VAL A N 1
ATOM 1385 C CA . VAL A 1 175 ? 4.036 8.848 11.455 1.00 96.94 175 VAL A CA 1
ATOM 1386 C C . VAL A 1 175 ? 3.405 9.990 10.656 1.00 96.94 175 VAL A C 1
ATOM 1388 O O . VAL A 1 175 ? 3.974 11.092 10.601 1.00 96.94 175 VAL A O 1
ATOM 1391 N N . PRO A 1 176 ? 2.283 9.724 9.955 1.00 97.19 176 PRO A N 1
ATOM 1392 C CA . PRO A 1 176 ? 1.606 10.708 9.119 1.00 97.19 176 PRO A CA 1
ATOM 1393 C C . PRO A 1 176 ? 1.236 11.966 9.908 1.00 97.19 176 PRO A C 1
ATOM 1395 O O . PRO A 1 176 ? 0.970 11.911 11.115 1.00 97.19 176 PRO A O 1
ATOM 1398 N N . LYS A 1 177 ? 1.206 13.131 9.245 1.00 97.31 177 LYS A N 1
ATOM 1399 C CA . LYS A 1 177 ? 0.844 14.382 9.933 1.00 97.31 177 LYS A CA 1
ATOM 1400 C C . LYS A 1 177 ? -0.590 14.325 10.468 1.00 97.31 177 LYS A C 1
ATOM 1402 O O . LYS A 1 177 ? -0.844 14.774 11.585 1.00 97.31 177 LYS A O 1
ATOM 1407 N N . TYR A 1 178 ? -1.486 13.758 9.667 1.00 96.69 178 TYR A N 1
ATOM 1408 C CA . TYR A 1 178 ? -2.896 13.501 9.955 1.00 96.69 178 TYR A CA 1
ATOM 1409 C C . TYR A 1 178 ? -3.258 12.093 9.458 1.00 96.69 178 TYR A C 1
ATOM 1411 O O . TYR A 1 178 ? -2.536 11.580 8.600 1.00 96.69 178 TYR A O 1
ATOM 1419 N N . PRO A 1 179 ? -4.372 11.491 9.917 1.00 94.44 179 PRO A N 1
ATOM 1420 C CA . PRO A 1 179 ? -4.792 10.165 9.455 1.00 94.44 179 PRO A CA 1
ATOM 1421 C C . PRO A 1 179 ? -4.891 10.024 7.927 1.00 94.44 179 PRO A C 1
ATOM 1423 O O . PRO A 1 179 ? -4.516 8.993 7.382 1.00 94.44 179 PRO A O 1
ATOM 1426 N N . ASN A 1 180 ? -5.316 11.086 7.236 1.00 93.62 180 ASN A N 1
ATOM 1427 C CA . ASN A 1 180 ? -5.505 11.123 5.785 1.00 93.62 180 ASN A CA 1
ATOM 1428 C C . ASN A 1 180 ? -4.338 11.769 5.004 1.00 93.62 180 ASN A C 1
ATOM 1430 O O . ASN A 1 180 ? -4.534 12.249 3.887 1.00 93.62 180 ASN A O 1
ATOM 1434 N N . ASP A 1 181 ? -3.131 11.845 5.575 1.00 95.88 181 ASP A N 1
ATOM 1435 C CA . ASP A 1 181 ? -1.963 12.423 4.896 1.00 95.88 181 ASP A CA 1
ATOM 1436 C C . ASP A 1 181 ? -1.443 11.500 3.778 1.00 95.88 181 ASP A C 1
ATOM 1438 O O . ASP A 1 181 ? -0.622 10.605 3.991 1.00 95.88 181 ASP A O 1
ATOM 1442 N N . ILE A 1 182 ? -1.885 11.776 2.549 1.00 95.50 182 ILE A N 1
ATOM 1443 C CA . ILE A 1 182 ? -1.548 11.005 1.345 1.00 95.50 182 ILE A CA 1
ATOM 1444 C C . ILE A 1 182 ? -0.056 11.021 0.976 1.00 95.50 182 ILE A C 1
ATOM 1446 O O . ILE A 1 182 ? 0.358 10.305 0.065 1.00 95.50 182 ILE A O 1
ATOM 1450 N N . ASN A 1 183 ? 0.780 11.848 1.610 1.00 94.81 183 ASN A N 1
ATOM 1451 C CA . ASN A 1 183 ? 2.226 11.846 1.359 1.00 94.81 183 ASN A CA 1
ATOM 1452 C C . ASN A 1 183 ? 2.967 10.785 2.182 1.00 94.81 183 ASN A C 1
ATOM 1454 O O . ASN A 1 183 ? 4.111 10.438 1.864 1.00 94.81 183 ASN A O 1
ATOM 1458 N N . GLN A 1 184 ? 2.316 10.259 3.217 1.00 95.56 184 GLN A N 1
ATOM 1459 C CA . GLN A 1 184 ? 2.845 9.258 4.134 1.00 95.56 184 GLN A CA 1
ATOM 1460 C C . GLN A 1 184 ? 1.994 7.989 4.049 1.00 95.56 184 GLN A C 1
ATOM 1462 O O . GLN A 1 184 ? 1.350 7.589 5.012 1.00 95.56 184 GLN A O 1
ATOM 1467 N N . VAL A 1 185 ? 1.995 7.370 2.864 1.00 98.06 185 VAL A N 1
ATOM 1468 C CA . VAL A 1 185 ? 1.367 6.067 2.612 1.00 98.06 185 VAL A CA 1
ATOM 1469 C C . VAL A 1 185 ? 2.316 5.141 1.856 1.00 98.06 185 VAL A C 1
ATOM 1471 O O . VAL A 1 185 ? 3.157 5.588 1.066 1.00 98.06 185 VAL A O 1
ATOM 1474 N N . HIS A 1 186 ? 2.169 3.841 2.095 1.00 98.69 186 HIS A N 1
ATOM 1475 C CA . HIS A 1 186 ? 2.859 2.773 1.375 1.00 98.69 186 HIS A CA 1
ATOM 1476 C C . HIS A 1 186 ? 2.270 2.562 -0.010 1.00 98.69 186 HIS A C 1
ATOM 1478 O O . HIS A 1 186 ? 3.008 2.326 -0.965 1.00 98.69 186 HIS A O 1
ATOM 1484 N N . PHE A 1 187 ? 0.947 2.653 -0.102 1.00 98.75 187 PHE A N 1
ATOM 1485 C CA . PHE A 1 187 ? 0.198 2.461 -1.328 1.00 98.75 187 PHE A CA 1
ATOM 1486 C C . PHE A 1 187 ? -0.888 3.521 -1.449 1.00 98.75 187 PHE A C 1
ATOM 1488 O O . PHE A 1 187 ? -1.559 3.865 -0.473 1.00 98.75 187 PHE A O 1
ATOM 1495 N N . LEU A 1 188 ? -1.036 4.039 -2.661 1.00 98.69 188 LEU A N 1
ATOM 1496 C CA . LEU A 1 188 ? -2.082 4.983 -3.013 1.00 98.69 188 LEU A CA 1
ATOM 1497 C C . LEU A 1 188 ? -2.768 4.493 -4.278 1.00 98.69 188 LEU A C 1
ATOM 1499 O O . LEU A 1 188 ? -2.082 4.232 -5.264 1.00 98.69 188 LEU A O 1
ATOM 1503 N N . ILE A 1 189 ? -4.094 4.452 -4.274 1.00 98.56 189 ILE A N 1
ATOM 1504 C CA . ILE A 1 189 ? -4.903 4.300 -5.480 1.00 98.56 189 ILE A CA 1
ATOM 1505 C C . ILE A 1 189 ? -6.079 5.279 -5.466 1.00 98.56 189 ILE A C 1
ATOM 1507 O O . ILE A 1 189 ? -6.709 5.494 -4.432 1.00 98.56 189 ILE A O 1
ATOM 1511 N N . GLY A 1 190 ? -6.345 5.889 -6.620 1.00 97.94 190 GLY A N 1
ATOM 1512 C CA . GLY A 1 190 ? -7.368 6.919 -6.772 1.00 97.94 190 GLY A CA 1
ATOM 1513 C C . GLY A 1 190 ? -6.975 8.264 -6.154 1.00 97.94 190 GLY A C 1
ATOM 1514 O O . GLY A 1 190 ? -5.796 8.545 -5.926 1.00 97.94 190 GLY A O 1
ATOM 1515 N N . GLY A 1 191 ? -7.963 9.118 -5.907 1.00 95.06 191 GLY A N 1
ATOM 1516 C CA . GLY A 1 191 ? -7.746 10.516 -5.539 1.00 95.06 191 GLY A CA 1
ATOM 1517 C C . GLY A 1 191 ? -8.912 11.124 -4.768 1.00 95.06 191 GLY A C 1
ATOM 1518 O O . GLY A 1 191 ? -9.812 10.420 -4.320 1.00 95.06 191 GLY A O 1
ATOM 1519 N N . GLU A 1 192 ? -8.884 12.446 -4.607 1.00 91.62 192 GLU A N 1
ATOM 1520 C CA . GLU A 1 192 ? -9.867 13.182 -3.798 1.00 91.62 192 GLU A CA 1
ATOM 1521 C C . GLU A 1 192 ? -11.253 13.286 -4.447 1.00 91.62 192 GLU A C 1
ATOM 1523 O O . GLU A 1 192 ? -12.235 13.467 -3.733 1.00 91.62 192 GLU A O 1
ATOM 1528 N N . ALA A 1 193 ? -11.343 13.157 -5.773 1.00 92.81 193 ALA A N 1
ATOM 1529 C CA . ALA A 1 193 ? -12.588 13.298 -6.519 1.00 92.81 193 ALA A CA 1
ATOM 1530 C C . ALA A 1 193 ? -12.959 12.010 -7.260 1.00 92.81 193 ALA A C 1
ATOM 1532 O O . ALA A 1 193 ? -12.092 11.313 -7.795 1.00 92.81 193 ALA A O 1
ATOM 1533 N N . ALA A 1 194 ? -14.261 11.739 -7.334 1.00 91.81 194 ALA A N 1
ATOM 1534 C CA . ALA A 1 194 ? -14.817 10.681 -8.161 1.00 91.81 194 ALA A CA 1
ATOM 1535 C C . ALA A 1 194 ? -14.562 10.942 -9.646 1.00 91.81 194 ALA A C 1
ATOM 1537 O O . ALA A 1 194 ? -14.834 12.022 -10.171 1.00 91.81 194 ALA A O 1
ATOM 1538 N N . VAL A 1 195 ? -14.043 9.918 -10.322 1.00 94.31 195 VAL A N 1
ATOM 1539 C CA . VAL A 1 195 ? -13.814 9.907 -11.766 1.00 94.31 195 VAL A CA 1
ATOM 1540 C C . VAL A 1 195 ? -14.413 8.629 -12.340 1.00 94.31 195 VAL A C 1
ATOM 1542 O O . VAL A 1 195 ? -14.266 7.533 -11.780 1.00 94.31 195 VAL A O 1
ATOM 1545 N N . GLU A 1 196 ? -15.098 8.778 -13.468 1.00 94.62 196 GLU A N 1
ATOM 1546 C CA . GLU A 1 196 ? -15.670 7.654 -14.198 1.00 94.62 196 GLU A CA 1
ATOM 1547 C C . GLU A 1 196 ? -14.582 6.777 -14.816 1.00 94.62 196 GLU A C 1
ATOM 1549 O O . GLU A 1 196 ? -13.578 7.259 -15.347 1.00 94.62 196 GLU A O 1
ATOM 1554 N N . TYR A 1 197 ? -14.784 5.465 -14.728 1.00 97.44 197 TYR A N 1
ATOM 1555 C CA . TYR A 1 197 ? -13.913 4.489 -15.373 1.00 97.44 197 TYR A CA 1
ATOM 1556 C C . TYR A 1 197 ? -14.243 4.478 -16.862 1.00 97.44 197 TYR A C 1
ATOM 1558 O O . TYR A 1 197 ? -15.411 4.405 -17.229 1.00 97.44 197 TYR A O 1
ATOM 1566 N N . VAL A 1 198 ? -13.219 4.572 -17.714 1.00 97.12 198 VAL A N 1
ATOM 1567 C CA . VAL A 1 198 ? -13.420 4.703 -19.167 1.00 97.12 198 VAL A CA 1
ATOM 1568 C C . VAL A 1 198 ? -14.178 3.510 -19.733 1.00 97.12 198 VAL A C 1
ATOM 1570 O O . VAL A 1 198 ? -15.095 3.686 -20.530 1.00 97.12 198 VAL A O 1
ATOM 1573 N N . ASP A 1 199 ? -13.768 2.302 -19.349 1.00 97.75 199 ASP A N 1
ATOM 1574 C CA . ASP A 1 199 ? -14.354 1.053 -19.817 1.00 97.75 199 ASP A CA 1
ATOM 1575 C C . ASP A 1 199 ? -13.906 -0.131 -1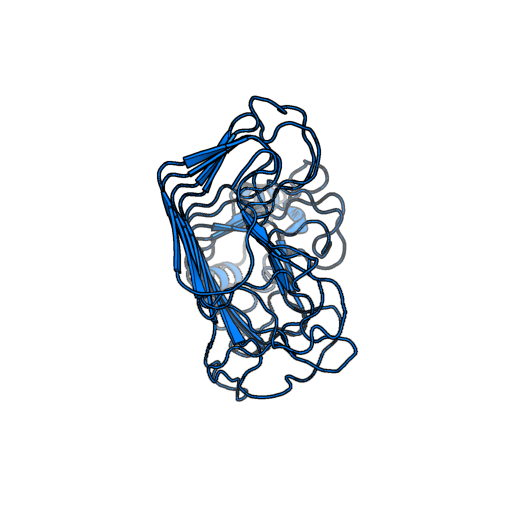8.940 1.00 97.75 199 ASP A C 1
ATOM 1577 O O . ASP A 1 199 ? -13.253 0.022 -17.90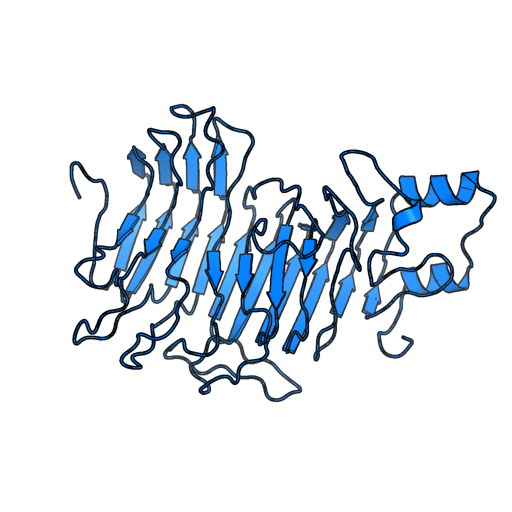6 1.00 97.75 199 ASP A O 1
ATOM 1581 N N . GLN A 1 200 ? -14.243 -1.344 -19.374 1.00 97.88 200 GLN A N 1
ATOM 1582 C CA . GLN A 1 200 ? -13.868 -2.596 -18.713 1.00 97.88 200 GLN A CA 1
ATOM 1583 C C . GLN A 1 200 ? -12.356 -2.890 -18.739 1.00 97.88 200 GLN A C 1
ATOM 1585 O O . GLN A 1 200 ? -11.912 -3.807 -18.056 1.00 97.88 200 GLN A O 1
ATOM 1590 N N . MET A 1 201 ? -11.547 -2.149 -19.502 1.00 98.19 201 MET A N 1
ATOM 1591 C CA . MET A 1 201 ? -10.086 -2.312 -19.529 1.00 98.19 201 MET A CA 1
ATOM 1592 C C . MET A 1 201 ? -9.371 -1.404 -18.524 1.00 98.19 201 MET A C 1
ATOM 1594 O O . MET A 1 201 ? -8.165 -1.556 -18.339 1.00 98.19 201 MET A O 1
ATOM 1598 N N . SER A 1 202 ? -10.082 -0.482 -17.868 1.00 98.44 202 SER A N 1
ATOM 1599 C CA . SER A 1 202 ? -9.574 0.303 -16.735 1.00 98.44 202 SER A CA 1
ATOM 1600 C C . SER A 1 202 ? -9.099 -0.592 -15.580 1.00 98.44 202 SER A C 1
ATOM 1602 O O . SER A 1 202 ? -9.355 -1.793 -15.561 1.00 98.44 202 SER A O 1
ATOM 1604 N N . LEU A 1 203 ? -8.372 -0.041 -14.603 1.00 98.69 203 LEU A N 1
ATOM 1605 C CA . LEU A 1 203 ? -7.780 -0.843 -13.526 1.00 98.69 203 LEU A CA 1
ATOM 1606 C C . LEU A 1 203 ? -8.802 -1.184 -12.432 1.00 98.69 203 LEU A C 1
ATOM 1608 O O . LEU A 1 203 ? -9.105 -0.328 -11.611 1.00 98.69 203 LEU A O 1
ATOM 1612 N N . PHE A 1 204 ? -9.241 -2.441 -12.359 1.00 98.75 204 PHE A N 1
ATOM 1613 C CA . PHE A 1 204 ? -10.076 -2.987 -11.283 1.00 98.75 204 PHE A CA 1
ATOM 1614 C C . PHE A 1 204 ? -9.233 -3.976 -10.458 1.00 98.75 204 PHE A C 1
ATOM 1616 O O . PHE A 1 204 ? -9.136 -5.151 -10.832 1.00 98.75 204 PHE A O 1
ATOM 1623 N N . PRO A 1 205 ? -8.547 -3.537 -9.386 1.00 98.75 205 PRO A N 1
ATOM 1624 C CA . PRO A 1 205 ? -7.604 -4.377 -8.681 1.00 98.75 205 PRO A CA 1
ATOM 1625 C C . PRO A 1 205 ? -8.240 -5.134 -7.514 1.00 98.75 205 PRO A C 1
ATOM 1627 O O . PRO A 1 205 ? -9.077 -4.622 -6.768 1.00 98.75 205 PRO A O 1
ATOM 1630 N N . GLU A 1 206 ? -7.741 -6.346 -7.319 1.00 98.88 206 GLU A N 1
ATOM 1631 C CA . GLU A 1 206 ? -7.755 -7.031 -6.038 1.00 98.88 206 GLU A CA 1
ATOM 1632 C C . GLU A 1 206 ? -6.390 -6.840 -5.368 1.00 98.88 206 GLU A C 1
ATOM 1634 O O . GLU A 1 206 ? -5.352 -7.075 -5.990 1.00 98.88 206 GLU A O 1
ATOM 1639 N N . ILE A 1 207 ? -6.373 -6.398 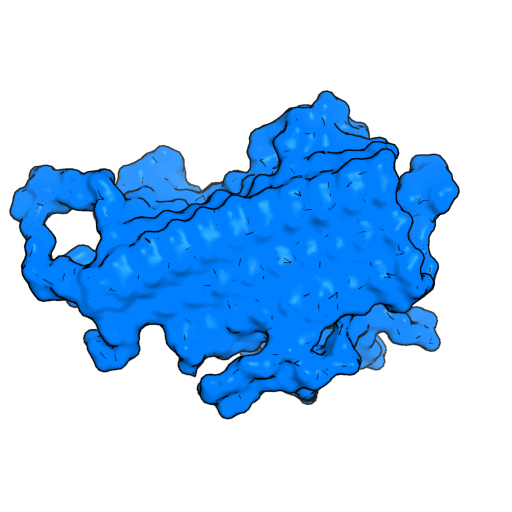-4.114 1.00 98.94 207 ILE A N 1
ATOM 1640 C CA . ILE A 1 207 ? -5.143 -6.074 -3.388 1.00 98.94 207 ILE A CA 1
ATOM 1641 C C . ILE A 1 207 ? -5.096 -6.899 -2.106 1.00 98.94 207 ILE A C 1
ATOM 1643 O O . ILE A 1 207 ? -6.051 -6.909 -1.333 1.00 98.94 207 ILE A O 1
ATOM 1647 N N . ARG A 1 208 ? -3.981 -7.589 -1.866 1.00 98.94 208 ARG A N 1
ATOM 1648 C CA . ARG A 1 208 ? -3.803 -8.496 -0.730 1.00 98.94 208 ARG A CA 1
ATOM 1649 C C . ARG A 1 208 ? -2.534 -8.149 0.036 1.00 98.94 208 ARG A C 1
ATOM 1651 O O . ARG A 1 208 ? -1.446 -8.186 -0.530 1.00 98.94 208 ARG A O 1
ATOM 1658 N N . TYR A 1 209 ? -2.689 -7.870 1.322 1.00 98.94 209 TYR A N 1
ATOM 1659 C CA . TYR A 1 209 ? -1.606 -7.708 2.285 1.00 98.94 209 TYR A CA 1
ATOM 1660 C C . TYR A 1 209 ? -1.593 -8.892 3.240 1.00 98.94 209 TYR A C 1
ATOM 1662 O O . TYR A 1 209 ? -2.626 -9.211 3.830 1.00 98.94 209 TYR A O 1
ATOM 1670 N N . THR A 1 210 ? -0.429 -9.509 3.411 1.00 98.94 210 THR A N 1
ATOM 1671 C CA . THR A 1 210 ? -0.231 -10.641 4.318 1.00 98.94 210 THR A CA 1
ATOM 1672 C C . THR A 1 210 ? 1.044 -10.436 5.128 1.00 98.94 210 THR A C 1
ATOM 1674 O O . THR A 1 210 ? 2.061 -10.016 4.579 1.00 98.94 210 THR A O 1
ATOM 1677 N N . ASP A 1 211 ? 0.972 -10.648 6.446 1.00 98.88 211 ASP A N 1
ATOM 1678 C CA . ASP A 1 211 ? 2.135 -10.605 7.351 1.00 98.88 211 ASP A CA 1
ATOM 1679 C C . ASP A 1 211 ? 2.963 -9.300 7.246 1.00 98.88 211 ASP A C 1
ATOM 1681 O O . ASP A 1 211 ? 4.184 -9.274 7.382 1.00 98.88 211 ASP A O 1
ATOM 1685 N N . CYS A 1 212 ? 2.274 -8.180 6.999 1.00 98.75 212 CYS A N 1
ATOM 1686 C CA . CYS A 1 212 ? 2.870 -6.847 6.880 1.00 98.75 212 CYS A CA 1
ATOM 1687 C C . CYS A 1 212 ? 2.584 -5.980 8.113 1.00 98.75 212 CYS A C 1
ATOM 1689 O O . CYS A 1 212 ? 1.444 -5.897 8.579 1.00 98.75 212 CYS A O 1
ATOM 1691 N N . ASP A 1 213 ? 3.598 -5.258 8.588 1.00 98.31 213 ASP A N 1
ATOM 1692 C CA . ASP A 1 213 ? 3.471 -4.340 9.718 1.00 98.31 213 ASP A CA 1
ATOM 1693 C C . ASP A 1 213 ? 3.384 -2.864 9.299 1.00 98.31 213 ASP A C 1
ATOM 1695 O O . ASP A 1 213 ? 3.965 -2.452 8.300 1.00 98.31 213 ASP A O 1
ATOM 1699 N N . ASP A 1 214 ? 2.691 -2.060 10.110 1.00 98.12 214 ASP A N 1
ATOM 1700 C CA . ASP A 1 214 ? 2.522 -0.605 9.956 1.00 98.12 214 ASP A CA 1
ATOM 1701 C C . ASP A 1 214 ? 1.854 -0.167 8.636 1.00 98.12 214 ASP A C 1
ATOM 1703 O O . ASP A 1 214 ? 2.126 0.899 8.079 1.00 98.12 214 ASP A O 1
ATOM 1707 N N . VAL A 1 215 ? 0.940 -0.986 8.113 1.00 98.75 215 VAL A N 1
ATOM 1708 C CA . VAL A 1 215 ? 0.285 -0.743 6.825 1.00 98.75 215 VAL A CA 1
ATOM 1709 C C . VAL A 1 215 ? -0.433 0.612 6.830 1.00 98.75 215 VAL A C 1
ATOM 1711 O O . VAL A 1 215 ? -1.202 0.927 7.737 1.00 98.75 215 VAL A O 1
ATOM 1714 N N . SER A 1 216 ? -0.157 1.413 5.799 1.00 98.62 216 SER A N 1
ATOM 1715 C CA . SER A 1 216 ? -0.637 2.790 5.636 1.00 98.62 216 SER A CA 1
ATOM 1716 C C . SER A 1 216 ? -1.054 2.973 4.184 1.00 98.62 216 SER A C 1
ATOM 1718 O O . SER A 1 216 ? -0.191 2.944 3.300 1.00 98.62 216 SER A O 1
ATOM 1720 N N . VAL A 1 217 ? -2.354 3.087 3.914 1.00 98.56 217 VAL A N 1
ATOM 1721 C CA . VAL A 1 217 ? -2.895 3.078 2.545 1.00 98.56 217 VAL A CA 1
ATOM 1722 C C . VAL A 1 217 ? -3.972 4.135 2.329 1.00 98.56 217 VAL A C 1
ATOM 1724 O O . VAL A 1 217 ? -4.778 4.427 3.214 1.00 98.56 217 VAL A O 1
ATOM 1727 N N . TYR A 1 218 ? -4.003 4.672 1.110 1.00 98.62 218 TYR A N 1
ATOM 1728 C CA . TYR A 1 218 ? -5.052 5.571 0.639 1.00 98.62 218 TYR A CA 1
ATOM 1729 C C . TYR A 1 218 ? -5.746 4.988 -0.593 1.00 98.62 218 TYR A C 1
ATOM 1731 O O . TYR A 1 218 ? -5.082 4.589 -1.550 1.00 98.62 218 TYR A O 1
ATOM 1739 N N . MET A 1 219 ? -7.076 4.949 -0.562 1.00 98.31 219 MET A N 1
ATOM 1740 C CA . MET A 1 219 ? -7.939 4.318 -1.566 1.00 98.31 219 MET A CA 1
ATOM 1741 C C . MET A 1 219 ? -9.145 5.220 -1.849 1.00 98.31 219 MET A C 1
ATOM 1743 O O . MET A 1 219 ? -10.281 4.872 -1.544 1.00 98.31 219 MET A O 1
ATOM 1747 N N . GLY A 1 220 ? -8.892 6.421 -2.366 1.00 97.00 220 GLY A N 1
ATOM 1748 C CA . GLY A 1 220 ? -9.933 7.432 -2.549 1.00 97.00 220 GLY A CA 1
ATOM 1749 C C . GLY A 1 220 ? -10.669 7.296 -3.873 1.00 97.00 220 GLY A C 1
ATOM 1750 O O . GLY A 1 220 ? -10.036 7.220 -4.925 1.00 97.00 220 GLY A O 1
ATOM 1751 N N . ASN A 1 221 ? -12.002 7.300 -3.830 1.00 97.88 221 ASN A N 1
ATOM 1752 C CA . ASN A 1 221 ? -12.878 7.375 -5.000 1.00 97.88 221 ASN A CA 1
ATOM 1753 C C . ASN A 1 221 ? -12.579 6.322 -6.088 1.00 97.88 221 ASN A C 1
ATOM 1755 O O . ASN A 1 221 ? -12.749 6.548 -7.294 1.00 97.88 221 ASN A O 1
ATOM 1759 N N . CYS A 1 222 ? -12.088 5.157 -5.673 1.00 98.06 222 CYS A N 1
ATOM 1760 C CA . CYS A 1 222 ? -11.637 4.098 -6.565 1.00 98.06 222 CYS A CA 1
ATOM 1761 C C . CYS A 1 222 ? -12.567 2.881 -6.513 1.00 98.06 222 CYS A C 1
ATOM 1763 O O . CYS A 1 222 ? -13.507 2.828 -5.719 1.00 98.06 222 CYS A O 1
ATOM 1765 N N . ILE A 1 223 ? -12.323 1.926 -7.409 1.00 98.62 223 ILE A N 1
ATOM 1766 C CA . ILE A 1 223 ? -12.988 0.630 -7.414 1.00 98.62 223 ILE A CA 1
ATOM 1767 C C . ILE A 1 223 ? -11.921 -0.408 -7.077 1.00 98.62 223 ILE A C 1
ATOM 1769 O O . ILE A 1 223 ? -10.961 -0.504 -7.836 1.00 98.62 223 ILE A O 1
ATOM 1773 N N . ALA A 1 224 ? -12.044 -1.136 -5.964 1.00 98.75 224 ALA A N 1
ATOM 1774 C CA . ALA A 1 224 ? -11.072 -2.157 -5.553 1.00 98.75 224 ALA A CA 1
ATOM 1775 C C . ALA A 1 224 ? -11.637 -3.118 -4.492 1.00 98.75 224 ALA A C 1
ATOM 1777 O O . ALA A 1 224 ? -12.435 -2.713 -3.649 1.00 98.75 224 ALA A O 1
ATOM 1778 N N . SER A 1 225 ? -11.163 -4.368 -4.490 1.00 98.81 225 SER A N 1
ATOM 1779 C CA . SER A 1 225 ? -11.335 -5.296 -3.359 1.00 98.81 225 SER A CA 1
ATOM 1780 C C . SER A 1 225 ? -10.014 -5.409 -2.609 1.00 98.81 225 SER A C 1
ATOM 1782 O O . SER A 1 225 ? -8.992 -5.723 -3.223 1.00 98.81 225 SER A O 1
ATOM 1784 N N . VAL A 1 226 ? -10.008 -5.151 -1.299 1.00 98.88 226 VAL A N 1
ATOM 1785 C CA . VAL A 1 226 ? -8.762 -5.097 -0.518 1.00 98.88 226 VAL A CA 1
ATOM 1786 C C . VAL A 1 226 ? -8.831 -5.966 0.728 1.00 98.88 226 VAL A C 1
ATOM 1788 O O . VAL A 1 226 ? -9.750 -5.868 1.540 1.00 98.88 226 VAL A O 1
ATOM 1791 N N . PHE A 1 227 ? -7.816 -6.810 0.882 1.00 98.94 227 PHE A N 1
ATOM 1792 C CA . PHE A 1 227 ? -7.712 -7.814 1.929 1.00 98.94 227 PHE A CA 1
ATOM 1793 C C . PHE A 1 227 ? -6.432 -7.604 2.733 1.00 98.94 227 PHE A C 1
ATOM 1795 O O . PHE A 1 227 ? -5.347 -7.487 2.165 1.00 98.94 227 PHE A O 1
ATOM 1802 N N . PHE A 1 228 ? -6.557 -7.618 4.054 1.00 98.94 228 PHE A N 1
ATOM 1803 C CA . PHE A 1 228 ? -5.449 -7.588 4.999 1.00 98.94 228 PHE A CA 1
ATOM 1804 C C . PHE A 1 228 ? -5.540 -8.825 5.892 1.00 98.94 228 PHE A C 1
ATOM 1806 O O . PHE A 1 228 ? -6.575 -9.055 6.522 1.00 98.94 228 PHE A O 1
ATOM 1813 N N . ASP A 1 229 ? -4.474 -9.615 5.957 1.00 98.94 229 ASP A N 1
ATOM 1814 C CA . ASP A 1 229 ? -4.387 -10.801 6.805 1.00 98.94 229 ASP A CA 1
ATOM 1815 C C . ASP A 1 229 ? -3.115 -10.761 7.656 1.00 98.94 229 ASP A C 1
ATOM 1817 O O . ASP A 1 229 ? -2.012 -10.565 7.150 1.00 98.94 229 ASP A O 1
ATOM 1821 N N . ARG A 1 230 ? -3.276 -10.912 8.975 1.00 98.94 230 ARG A N 1
ATOM 1822 C CA . ARG A 1 230 ? -2.184 -10.867 9.969 1.00 98.94 230 ARG A CA 1
ATOM 1823 C C . ARG A 1 230 ? -1.348 -9.578 9.936 1.00 98.94 230 ARG A C 1
ATOM 1825 O O . ARG A 1 230 ? -0.191 -9.562 10.344 1.00 98.94 230 ARG A O 1
ATOM 1832 N N . CYS A 1 231 ? -1.948 -8.467 9.512 1.00 98.94 231 CYS A N 1
ATOM 1833 C CA . CYS A 1 231 ? -1.271 -7.171 9.453 1.00 98.94 231 CYS A CA 1
ATOM 1834 C C . CYS A 1 231 ? -1.402 -6.338 10.738 1.00 98.94 231 CYS A C 1
ATOM 1836 O O . CYS A 1 231 ? -2.409 -6.415 11.451 1.00 98.94 231 CYS A O 1
ATOM 1838 N N . SER A 1 232 ? -0.437 -5.448 10.989 1.00 98.81 232 SER A N 1
ATOM 1839 C CA . SER A 1 232 ? -0.697 -4.250 11.802 1.00 98.81 232 SER A CA 1
ATOM 1840 C C . SER A 1 232 ? -1.041 -3.059 10.904 1.00 98.81 232 SER A C 1
ATOM 1842 O O . SER A 1 232 ? -0.387 -2.811 9.895 1.00 98.81 232 SER A O 1
ATOM 1844 N N . ILE A 1 233 ? -2.115 -2.353 11.252 1.00 98.88 233 ILE A N 1
ATOM 1845 C CA . ILE A 1 233 ? -2.730 -1.298 10.452 1.00 98.88 233 ILE A CA 1
ATOM 1846 C C . ILE A 1 233 ? -2.514 0.042 11.154 1.00 98.88 233 ILE A C 1
ATOM 1848 O O . ILE A 1 233 ? -3.054 0.281 12.240 1.00 98.88 233 ILE A O 1
ATOM 1852 N N . ASN A 1 234 ? -1.749 0.920 10.511 1.00 98.62 234 ASN A N 1
ATOM 1853 C CA . ASN A 1 234 ? -1.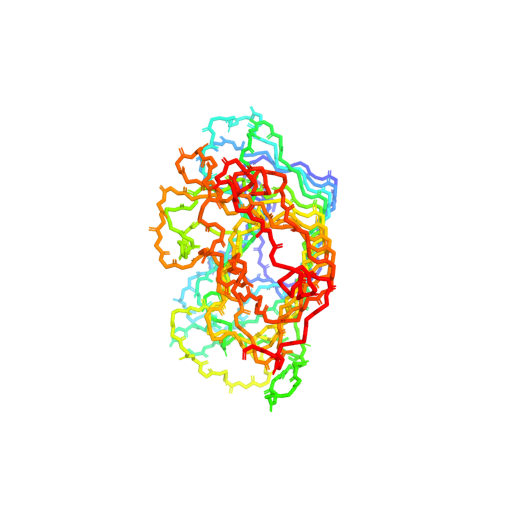513 2.284 10.965 1.00 98.62 234 ASN A CA 1
ATOM 1854 C C . ASN A 1 234 ? -2.618 3.207 10.427 1.00 98.62 234 ASN A C 1
ATOM 1856 O O . ASN A 1 234 ? -3.458 3.653 11.206 1.00 98.62 234 ASN A O 1
ATOM 1860 N N . THR A 1 235 ? -2.711 3.400 9.107 1.00 98.00 235 THR A N 1
ATOM 1861 C CA . THR A 1 235 ? -3.783 4.199 8.483 1.00 98.00 235 THR A CA 1
ATOM 1862 C C . THR A 1 235 ? -4.430 3.489 7.294 1.00 98.00 235 THR A C 1
ATOM 1864 O O . THR A 1 235 ? -3.772 2.859 6.468 1.00 98.00 235 THR A O 1
ATOM 1867 N N . VAL A 1 236 ? -5.753 3.607 7.193 1.00 98.50 236 VAL A N 1
ATOM 1868 C CA . VAL A 1 236 ? -6.533 3.199 6.018 1.00 98.50 236 VAL A CA 1
ATOM 1869 C C . VAL A 1 236 ? -7.564 4.288 5.775 1.00 98.50 236 VAL A C 1
ATOM 1871 O O . VAL A 1 236 ? -8.429 4.537 6.616 1.00 98.50 236 VAL A O 1
ATOM 1874 N N . THR A 1 237 ? -7.454 4.956 4.635 1.00 98.06 237 THR A N 1
ATOM 1875 C CA . THR A 1 237 ? -8.373 6.024 4.241 1.00 98.06 237 THR A CA 1
ATOM 1876 C C . THR A 1 237 ? -8.975 5.683 2.888 1.00 98.06 237 THR A C 1
ATOM 1878 O O . THR A 1 237 ? -8.286 5.758 1.871 1.00 98.06 237 THR A O 1
ATOM 1881 N N . ALA A 1 238 ? -10.248 5.296 2.887 1.00 97.81 238 ALA A N 1
ATOM 1882 C CA . ALA A 1 238 ? -10.964 4.812 1.714 1.00 97.81 238 ALA A CA 1
ATOM 1883 C C . ALA A 1 238 ? -12.273 5.592 1.465 1.00 97.81 238 ALA A C 1
ATOM 1885 O O . ALA A 1 238 ? -13.352 5.009 1.539 1.00 97.81 238 ALA A O 1
ATOM 1886 N N . PRO A 1 239 ? -12.221 6.920 1.237 1.00 97.12 239 PRO A N 1
ATOM 1887 C CA . PRO A 1 239 ? -13.427 7.690 0.958 1.00 97.12 239 PRO A CA 1
ATOM 1888 C C . PRO A 1 239 ? -14.051 7.211 -0.355 1.00 97.12 239 PRO A C 1
ATOM 1890 O O . PRO A 1 239 ? -13.348 7.092 -1.361 1.00 97.12 239 PRO A O 1
ATOM 1893 N N . ASP A 1 240 ? -15.354 6.936 -0.328 1.00 96.81 240 ASP A N 1
ATOM 1894 C CA . ASP A 1 240 ? -16.152 6.503 -1.481 1.00 96.81 240 ASP A CA 1
ATOM 1895 C C . ASP A 1 240 ? -15.559 5.297 -2.233 1.00 96.81 240 ASP A C 1
ATOM 1897 O O . ASP A 1 240 ? -15.549 5.233 -3.469 1.00 96.81 240 ASP A O 1
ATOM 1901 N N . LEU A 1 241 ? -15.044 4.316 -1.483 1.00 98.38 241 LEU A N 1
ATOM 1902 C CA . LEU A 1 241 ? -14.559 3.066 -2.055 1.00 98.38 241 LEU A CA 1
ATOM 1903 C C . LEU A 1 241 ? -15.719 2.223 -2.601 1.00 98.38 241 LEU A C 1
ATOM 1905 O O . LEU A 1 241 ? -16.602 1.768 -1.871 1.00 98.38 241 LEU A O 1
ATOM 1909 N N . ARG A 1 242 ? -15.661 1.933 -3.901 1.00 98.25 242 ARG A N 1
ATOM 1910 C CA . ARG A 1 242 ? -16.553 0.980 -4.566 1.00 98.25 242 ARG A CA 1
ATOM 1911 C C . ARG A 1 242 ? -15.912 -0.408 -4.576 1.00 98.25 242 ARG A C 1
ATOM 1913 O O . ARG A 1 242 ? -14.965 -0.656 -5.314 1.00 98.25 242 ARG A O 1
ATOM 1920 N N . GLY A 1 243 ? -16.408 -1.322 -3.758 1.00 98.19 243 GLY A N 1
ATOM 1921 C CA . GLY A 1 243 ? -15.799 -2.636 -3.557 1.00 98.19 243 GLY A CA 1
ATOM 1922 C C . GLY A 1 243 ? -15.850 -3.042 -2.094 1.00 98.19 243 GLY A C 1
ATOM 1923 O O . GLY A 1 243 ? -16.802 -2.684 -1.408 1.00 98.19 243 GLY A O 1
ATOM 1924 N N . GLU A 1 244 ? -14.862 -3.792 -1.617 1.00 98.50 244 GLU A N 1
ATOM 1925 C CA . GLU A 1 244 ? -14.863 -4.341 -0.254 1.00 98.50 244 GLU A CA 1
ATOM 1926 C C . GLU A 1 244 ? -13.540 -4.126 0.478 1.00 98.50 244 GLU A C 1
ATOM 1928 O O . GLU A 1 244 ? -12.465 -4.063 -0.128 1.00 98.50 244 GLU A O 1
ATOM 1933 N N . LEU A 1 245 ? -13.640 -4.098 1.806 1.00 98.88 245 LEU A N 1
ATOM 1934 C CA . LEU A 1 245 ? -12.505 -4.138 2.719 1.00 98.88 245 LEU A CA 1
ATOM 1935 C C . LEU A 1 245 ? -12.643 -5.337 3.651 1.00 98.88 245 LEU A C 1
ATOM 1937 O O . LEU A 1 245 ? -13.675 -5.531 4.294 1.00 98.88 245 LEU A O 1
ATOM 1941 N N . VAL A 1 246 ? -11.588 -6.133 3.768 1.00 98.94 246 VAL A N 1
ATOM 1942 C CA . VAL A 1 246 ? -11.586 -7.304 4.645 1.00 98.94 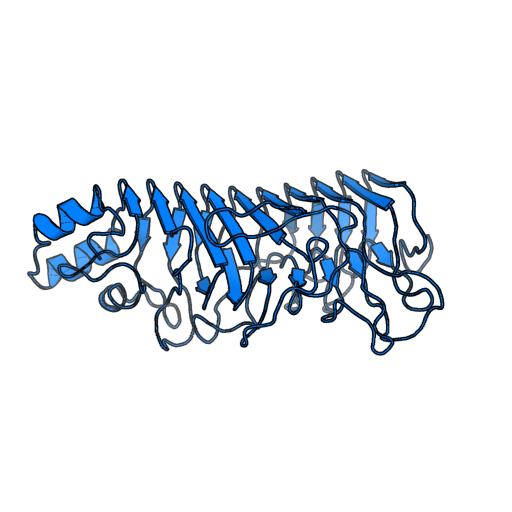246 VAL A CA 1
ATOM 1943 C C . VAL A 1 246 ? -10.319 -7.325 5.481 1.00 98.94 246 VAL A C 1
ATOM 1945 O O . VAL A 1 246 ? -9.212 -7.341 4.952 1.00 98.94 246 VAL A O 1
ATOM 1948 N N . PHE A 1 247 ? -10.491 -7.399 6.795 1.00 98.94 247 PHE A N 1
ATOM 1949 C CA . PHE A 1 247 ? -9.422 -7.477 7.779 1.00 98.94 247 PHE A CA 1
ATOM 1950 C C . PHE A 1 247 ? -9.538 -8.785 8.559 1.00 98.94 247 PHE A C 1
ATOM 1952 O O . PHE A 1 247 ? -10.570 -9.070 9.172 1.00 98.94 247 PHE A O 1
ATOM 1959 N N . ARG A 1 248 ? -8.475 -9.590 8.550 1.00 98.94 248 ARG A N 1
ATOM 1960 C CA . ARG A 1 248 ? -8.405 -10.876 9.250 1.00 98.94 248 ARG A CA 1
ATOM 1961 C C . ARG A 1 248 ? -7.177 -10.903 10.140 1.00 98.94 248 ARG A C 1
ATOM 1963 O O . ARG A 1 248 ? -6.066 -10.655 9.687 1.00 98.94 248 ARG A O 1
ATOM 1970 N N . ASN A 1 249 ? -7.370 -11.198 11.422 1.00 98.88 249 ASN A N 1
ATOM 1971 C CA . ASN A 1 249 ? -6.281 -11.293 12.397 1.00 98.88 249 ASN A CA 1
ATOM 1972 C C . ASN A 1 249 ? -5.425 -10.009 12.474 1.00 98.88 249 ASN A C 1
ATOM 1974 O O . ASN A 1 249 ? -4.228 -10.061 12.754 1.00 98.88 249 ASN A O 1
ATOM 1978 N N . CYS A 1 250 ? -6.028 -8.850 12.184 1.00 98.94 250 CYS A N 1
ATOM 1979 C CA . CYS A 1 250 ? -5.323 -7.571 12.121 1.00 98.94 250 CYS A CA 1
ATOM 1980 C C . CYS A 1 250 ? -5.295 -6.837 13.466 1.00 98.94 250 CYS A C 1
ATOM 1982 O O . CYS A 1 250 ? -6.218 -6.937 14.277 1.00 98.94 250 CYS A O 1
ATOM 1984 N N . ARG A 1 251 ? -4.260 -6.017 13.665 1.00 98.94 251 ARG A N 1
ATOM 1985 C CA . ARG A 1 251 ? -4.119 -5.111 14.815 1.00 98.94 251 ARG A CA 1
ATOM 1986 C C . ARG A 1 251 ? -4.207 -3.666 14.345 1.00 98.94 251 ARG A C 1
ATOM 1988 O O . ARG A 1 251 ? -3.369 -3.239 13.563 1.00 98.94 251 ARG A O 1
ATOM 1995 N N . PHE A 1 252 ? -5.175 -2.908 14.837 1.00 98.88 252 PHE A N 1
ATOM 1996 C CA . PHE A 1 252 ? -5.352 -1.495 14.505 1.00 98.88 252 PHE A CA 1
ATOM 1997 C C . PHE A 1 252 ? -4.688 -0.634 15.571 1.00 98.88 252 PHE A C 1
ATOM 1999 O O . PHE A 1 252 ? -5.067 -0.699 16.742 1.00 98.88 252 PHE A O 1
ATOM 2006 N N . GLN A 1 253 ? -3.694 0.160 15.182 1.00 98.56 253 GLN A N 1
ATOM 2007 C CA . GLN A 1 253 ? -3.076 1.148 16.056 1.00 98.56 253 GLN A CA 1
ATOM 2008 C C . GLN A 1 253 ? -2.602 2.341 15.222 1.00 98.56 253 GLN A C 1
ATOM 2010 O O . GLN A 1 253 ? -1.487 2.312 14.702 1.00 98.56 253 GLN A O 1
ATOM 2015 N N . PRO A 1 254 ? -3.413 3.401 15.100 1.00 97.94 254 PRO A N 1
ATOM 2016 C CA . PRO A 1 254 ? -2.999 4.561 14.336 1.00 97.94 254 PRO A CA 1
ATOM 2017 C C . PRO A 1 254 ? -1.888 5.298 15.079 1.00 97.94 254 PRO A C 1
ATOM 2019 O O . PRO A 1 254 ? -1.947 5.447 16.302 1.00 97.94 254 PRO A O 1
ATOM 2022 N N . ASN A 1 255 ? -0.881 5.765 14.346 1.00 98.06 255 ASN A N 1
ATOM 2023 C CA . ASN A 1 255 ? 0.250 6.516 14.874 1.00 98.06 255 ASN A CA 1
ATOM 2024 C C . ASN A 1 255 ? 0.470 7.788 14.052 1.00 98.06 255 ASN A C 1
ATOM 2026 O O . ASN A 1 255 ? 1.063 7.750 12.978 1.00 98.06 255 ASN A O 1
ATOM 2030 N N . VAL A 1 256 ? -0.006 8.924 14.561 1.00 98.19 256 VAL A N 1
ATOM 2031 C CA . VAL A 1 256 ? -0.025 10.201 13.831 1.00 98.19 256 VAL A CA 1
ATOM 2032 C C . VAL A 1 256 ? 0.585 11.341 14.642 1.00 98.19 256 VAL A C 1
ATOM 2034 O O . VAL A 1 256 ? 0.715 11.287 15.865 1.00 98.19 256 VAL A O 1
ATOM 2037 N N . GLN A 1 257 ? 0.944 12.431 13.969 1.00 97.94 257 GLN A N 1
ATOM 2038 C CA . GLN A 1 257 ? 1.441 13.632 14.648 1.00 97.94 257 GLN A CA 1
ATOM 2039 C C . GLN A 1 257 ? 0.305 14.474 15.224 1.00 97.94 257 GLN A C 1
ATOM 2041 O O . GLN A 1 257 ? 0.472 15.103 16.263 1.00 97.94 257 GLN A O 1
ATOM 2046 N N . LYS A 1 258 ? -0.840 14.539 14.542 1.00 96.25 258 LYS A N 1
ATOM 2047 C CA . LYS A 1 258 ? -1.991 15.336 14.966 1.00 96.25 258 LYS A CA 1
ATOM 2048 C C . LYS A 1 258 ? -3.282 14.622 14.620 1.00 96.25 258 LYS A C 1
ATOM 2050 O O . LYS A 1 258 ? -3.392 13.993 13.570 1.00 96.25 258 LYS A O 1
ATOM 2055 N N . MET A 1 259 ? -4.280 14.798 15.479 1.00 92.56 259 MET A N 1
ATOM 2056 C CA . MET A 1 259 ? -5.611 14.278 15.214 1.00 92.56 259 MET A CA 1
ATOM 2057 C C . MET A 1 259 ? -6.447 15.267 14.395 1.00 92.56 259 MET A C 1
ATOM 2059 O O . MET A 1 259 ? -6.502 16.458 14.707 1.00 92.56 259 MET A O 1
ATOM 2063 N N . LYS A 1 260 ? -7.105 14.759 13.350 1.00 92.38 260 LYS A N 1
ATOM 2064 C CA . LYS A 1 260 ? -8.103 15.461 12.534 1.00 92.38 260 LYS A CA 1
ATOM 2065 C C . LYS A 1 260 ? -9.061 14.420 11.949 1.00 92.38 260 LYS A C 1
ATOM 2067 O O . LYS A 1 260 ? -8.591 13.464 11.348 1.00 92.38 260 LYS A O 1
ATOM 2072 N N . GLY A 1 261 ? -10.372 14.627 12.091 1.00 92.12 261 GLY A N 1
ATOM 2073 C CA . GLY A 1 261 ? -11.383 13.689 11.578 1.00 92.12 261 GLY A CA 1
ATOM 2074 C C . GLY A 1 261 ? -11.436 12.380 12.370 1.00 92.12 261 GLY A C 1
ATOM 2075 O O . GLY A 1 261 ? -11.406 12.418 13.603 1.00 92.12 261 GLY A O 1
ATOM 2076 N N . GLU A 1 262 ? -11.533 11.261 11.662 1.00 95.81 262 GLU A N 1
ATOM 2077 C CA . GLU A 1 262 ? -11.436 9.890 12.179 1.00 95.81 262 GLU A CA 1
ATOM 2078 C C . GLU A 1 262 ? -10.072 9.288 11.808 1.00 95.81 262 GLU A C 1
ATOM 2080 O O . GLU A 1 262 ? -9.415 9.760 10.879 1.00 95.81 262 GLU A O 1
ATOM 2085 N N . PHE A 1 263 ? -9.614 8.271 12.543 1.00 97.44 263 PHE A N 1
ATOM 2086 C CA . PHE A 1 263 ? -8.352 7.592 12.223 1.00 97.44 263 PHE A CA 1
ATOM 2087 C C . PHE A 1 263 ? -8.451 6.707 10.983 1.00 97.44 263 PHE A C 1
ATOM 2089 O O . PHE A 1 263 ? -7.466 6.564 10.257 1.00 97.44 263 PHE A O 1
ATOM 2096 N N . TYR A 1 264 ? -9.623 6.121 10.755 1.00 98.38 264 TYR A N 1
ATOM 2097 C CA . TYR A 1 264 ? -9.878 5.233 9.638 1.00 98.38 264 TYR A CA 1
ATOM 2098 C C . TYR A 1 264 ? -11.151 5.663 8.918 1.00 98.38 264 TYR A C 1
ATOM 2100 O O . TYR A 1 264 ? -12.138 6.015 9.553 1.00 98.38 264 TYR A O 1
ATOM 2108 N N . THR A 1 265 ? -11.123 5.608 7.590 1.00 97.81 265 THR A N 1
ATOM 2109 C CA . THR A 1 265 ? -12.309 5.778 6.740 1.00 97.81 265 THR A CA 1
ATOM 2110 C C . THR A 1 265 ? -12.480 4.476 5.989 1.00 97.81 265 THR A C 1
ATOM 2112 O O . THR A 1 265 ? -11.654 4.168 5.128 1.00 97.81 265 THR A O 1
ATOM 2115 N N . LEU A 1 266 ? -13.482 3.692 6.383 1.00 98.06 266 LEU A N 1
ATOM 2116 C CA . LEU A 1 266 ? -13.608 2.282 6.010 1.00 98.06 266 LEU A CA 1
ATOM 2117 C C . LEU A 1 266 ? -14.954 1.955 5.363 1.00 98.06 266 LEU A C 1
ATOM 2119 O O . LEU A 1 266 ? -15.287 0.784 5.224 1.00 98.06 266 LEU A O 1
ATOM 2123 N N . ASP A 1 267 ? -15.733 2.956 4.970 1.00 96.94 267 ASP A N 1
ATOM 2124 C CA . ASP A 1 267 ? -16.966 2.728 4.227 1.00 96.94 267 ASP A CA 1
ATOM 2125 C C . ASP A 1 267 ? -16.664 2.136 2.844 1.00 96.94 267 ASP A C 1
ATOM 2127 O O . ASP A 1 267 ? -15.749 2.572 2.144 1.00 96.94 267 ASP A O 1
ATOM 2131 N N . SER A 1 268 ? -17.418 1.104 2.464 1.00 97.62 268 SER A N 1
ATOM 2132 C CA . SER A 1 268 ? -17.288 0.446 1.165 1.00 97.62 268 SER A CA 1
ATOM 2133 C C . SER A 1 268 ? -18.627 -0.117 0.696 1.00 97.62 268 SER A C 1
ATOM 2135 O O . SER A 1 268 ? -19.450 -0.558 1.501 1.00 97.62 268 SER A O 1
ATOM 2137 N N . THR A 1 269 ? -18.868 -0.104 -0.614 1.00 97.56 269 THR A N 1
ATOM 2138 C CA . THR A 1 269 ? -20.182 -0.463 -1.180 1.00 97.56 269 THR A CA 1
ATOM 2139 C C . THR A 1 269 ? -20.539 -1.950 -1.078 1.00 97.56 269 THR A C 1
ATOM 2141 O O . THR A 1 269 ? -21.718 -2.280 -1.002 1.00 97.56 269 THR A O 1
ATOM 2144 N N . LEU A 1 270 ? -19.552 -2.853 -1.065 1.00 97.69 270 LEU A N 1
ATOM 2145 C CA . LEU A 1 270 ? -19.731 -4.307 -0.890 1.00 97.69 270 LEU A CA 1
ATOM 2146 C C . LEU A 1 270 ? -19.463 -4.766 0.558 1.00 97.69 270 LEU A C 1
ATOM 2148 O O . LEU A 1 270 ? -19.482 -5.966 0.878 1.00 97.69 270 LEU A O 1
ATOM 2152 N N . GLY A 1 271 ? -19.250 -3.797 1.449 1.00 97.81 271 GLY A N 1
ATOM 2153 C CA . GLY A 1 271 ? -19.140 -3.980 2.885 1.00 97.81 271 GLY A CA 1
ATOM 2154 C C . GLY A 1 271 ? -17.715 -4.185 3.390 1.00 97.81 271 GLY A C 1
ATOM 2155 O O . GLY A 1 271 ? -16.836 -4.732 2.720 1.00 97.81 271 GLY A O 1
ATOM 2156 N N . THR A 1 272 ? -17.538 -3.781 4.644 1.00 98.75 272 THR A N 1
ATOM 2157 C CA . THR A 1 272 ? -16.278 -3.863 5.381 1.00 98.75 272 THR A CA 1
ATOM 2158 C C . THR A 1 272 ? -16.374 -4.922 6.472 1.00 98.75 272 THR A C 1
ATOM 2160 O O . THR A 1 272 ? -17.358 -4.970 7.206 1.00 98.75 272 THR A O 1
ATOM 2163 N N . ARG A 1 273 ? -15.379 -5.810 6.565 1.00 98.81 273 ARG A N 1
ATOM 2164 C CA . ARG A 1 273 ? -15.429 -6.997 7.434 1.00 98.81 273 ARG A CA 1
ATOM 2165 C C . ARG A 1 273 ? -14.196 -7.105 8.316 1.00 98.81 273 ARG A C 1
ATOM 2167 O O . ARG A 1 273 ? -13.076 -7.039 7.818 1.00 98.81 273 ARG A O 1
ATOM 2174 N N . PHE A 1 274 ? -14.408 -7.374 9.598 1.00 98.88 274 PHE A N 1
ATOM 2175 C CA . PHE A 1 274 ? -13.364 -7.621 10.588 1.00 98.88 274 PHE A CA 1
ATOM 2176 C C . PHE A 1 274 ? -13.536 -9.013 11.190 1.00 98.88 274 PHE A C 1
ATOM 2178 O O . PHE A 1 274 ? -14.615 -9.382 11.652 1.00 98.88 274 PHE A O 1
ATOM 2185 N N . THR A 1 275 ? -12.468 -9.803 11.210 1.00 98.88 275 THR A N 1
ATOM 2186 C CA . THR A 1 275 ? -12.462 -11.136 11.821 1.00 98.88 275 THR A CA 1
ATOM 2187 C C . THR A 1 275 ? -11.222 -11.301 12.683 1.00 98.88 275 THR A C 1
ATOM 2189 O O . THR A 1 275 ? -10.105 -11.208 12.177 1.00 98.88 275 THR A O 1
ATOM 2192 N N . ASN A 1 276 ? -11.409 -11.571 13.978 1.00 98.81 276 ASN A N 1
ATOM 2193 C CA . ASN A 1 276 ? -10.323 -11.735 14.954 1.00 98.81 276 ASN A CA 1
ATOM 2194 C C . ASN A 1 276 ? -9.384 -10.517 15.029 1.00 98.81 276 ASN A C 1
ATOM 2196 O O . ASN A 1 276 ? -8.167 -10.653 15.167 1.00 98.81 276 ASN A O 1
ATOM 2200 N N . CYS A 1 277 ? -9.934 -9.312 14.889 1.00 98.88 277 CYS A N 1
ATOM 2201 C CA . CYS A 1 277 ? -9.154 -8.079 14.917 1.00 98.88 277 CYS A CA 1
ATOM 2202 C C . CYS A 1 277 ? -8.986 -7.546 16.343 1.00 98.88 277 CYS A C 1
ATOM 2204 O O . CYS A 1 277 ? -9.832 -7.761 17.204 1.00 98.88 277 CYS A O 1
ATOM 2206 N N . THR A 1 278 ? -7.908 -6.807 16.600 1.00 98.88 278 THR A N 1
ATOM 2207 C CA . THR A 1 278 ? -7.704 -6.096 17.872 1.00 98.88 278 THR A CA 1
ATOM 2208 C C . THR A 1 278 ? -7.538 -4.604 17.630 1.00 98.88 278 THR A C 1
ATOM 2210 O O . THR A 1 278 ? -6.706 -4.198 16.822 1.00 98.88 278 THR A O 1
ATOM 2213 N N . VAL A 1 279 ? -8.291 -3.781 18.356 1.00 98.81 279 VAL A N 1
ATOM 2214 C CA . VAL A 1 279 ? -8.166 -2.318 18.334 1.00 98.81 279 VAL A CA 1
ATOM 2215 C C . VAL A 1 279 ? -7.317 -1.873 19.518 1.00 98.81 279 VAL A C 1
ATOM 2217 O O . VAL A 1 279 ? -7.643 -2.163 20.668 1.00 98.81 279 VAL A O 1
ATOM 2220 N N . HIS A 1 280 ? -6.220 -1.168 19.261 1.00 98.75 280 HIS A N 1
ATOM 2221 C CA . HIS A 1 280 ? -5.330 -0.629 20.284 1.00 98.75 280 HIS A CA 1
ATOM 2222 C C . HIS A 1 280 ? -5.498 0.883 20.443 1.00 98.75 280 HIS A C 1
ATOM 2224 O O . HIS A 1 280 ? -6.025 1.571 19.573 1.00 98.75 280 HIS A O 1
ATOM 2230 N N . ALA A 1 281 ? -5.023 1.404 21.579 1.00 98.44 281 ALA A N 1
ATOM 2231 C CA . ALA A 1 281 ? -5.035 2.835 21.855 1.00 98.44 281 ALA A CA 1
ATOM 2232 C C . ALA A 1 281 ? -4.256 3.596 20.762 1.00 98.44 281 ALA A C 1
ATOM 2234 O O . ALA A 1 281 ? -3.077 3.266 20.552 1.00 98.44 281 ALA A O 1
ATOM 2235 N N . PRO A 1 282 ? -4.874 4.605 20.118 1.00 98.31 282 PRO A N 1
ATOM 2236 C CA . PRO A 1 282 ? -4.200 5.502 19.187 1.00 98.31 282 PRO A CA 1
ATOM 2237 C C . PRO A 1 282 ? -2.936 6.124 19.769 1.00 98.31 282 PRO A C 1
ATOM 2239 O O . PRO A 1 282 ? -2.888 6.462 20.952 1.00 98.31 282 PRO A O 1
ATOM 2242 N N . ILE A 1 283 ? -1.924 6.311 18.932 1.00 98.50 283 ILE A N 1
ATOM 2243 C CA . ILE A 1 283 ? -0.697 7.023 19.266 1.00 98.50 283 ILE A CA 1
ATOM 2244 C C . ILE A 1 283 ? -0.736 8.391 18.583 1.00 98.50 283 ILE A C 1
ATOM 2246 O O . ILE A 1 283 ? -0.856 8.492 17.364 1.00 98.50 283 ILE A O 1
ATOM 2250 N N . VAL A 1 284 ? -0.632 9.454 19.379 1.00 97.88 284 VAL A N 1
ATOM 2251 C CA . VAL A 1 284 ? -0.547 10.832 18.887 1.00 97.88 284 VAL A CA 1
ATOM 2252 C C . VAL A 1 284 ? 0.680 11.475 19.506 1.00 97.88 284 VAL A C 1
ATOM 2254 O O . VAL A 1 284 ? 0.844 11.457 20.727 1.00 97.88 284 VAL A O 1
ATOM 2257 N N . THR A 1 285 ? 1.576 12.010 18.675 1.00 95.62 285 THR A N 1
ATOM 2258 C CA . THR A 1 285 ? 2.862 12.590 19.121 1.00 95.62 285 THR A CA 1
ATOM 2259 C C . THR A 1 285 ? 3.704 11.643 19.995 1.00 95.62 285 THR A C 1
ATOM 2261 O O . THR A 1 285 ? 4.384 12.076 20.917 1.00 95.62 285 THR A O 1
ATOM 2264 N N . GLY A 1 286 ? 3.648 10.334 19.721 1.00 95.88 286 GLY A N 1
ATOM 2265 C CA . GLY A 1 286 ? 4.394 9.308 20.467 1.00 95.88 286 GLY A CA 1
ATOM 2266 C C . GLY A 1 286 ? 3.750 8.856 21.784 1.00 95.88 286 GLY A C 1
ATOM 2267 O O . GLY A 1 286 ? 4.221 7.894 22.389 1.00 95.88 286 GLY A O 1
ATOM 2268 N N . THR A 1 287 ? 2.647 9.478 22.201 1.00 97.31 287 THR A N 1
ATOM 2269 C CA . THR A 1 287 ? 1.899 9.112 23.411 1.00 97.31 287 THR A CA 1
ATOM 2270 C C . THR A 1 287 ? 0.684 8.272 23.041 1.00 97.31 287 THR A C 1
ATOM 2272 O O . THR A 1 287 ? 0.017 8.555 22.050 1.00 97.31 287 THR A O 1
ATOM 2275 N N . ALA A 1 288 ? 0.380 7.237 23.826 1.00 97.81 288 ALA A N 1
ATOM 2276 C CA . ALA A 1 288 ? -0.858 6.476 23.674 1.00 97.81 288 ALA A CA 1
ATOM 2277 C C . ALA A 1 288 ? -2.032 7.235 24.312 1.00 97.81 288 ALA A C 1
ATOM 2279 O O . ALA A 1 288 ? -1.935 7.628 25.470 1.00 97.81 288 ALA A O 1
ATOM 2280 N N . ASN A 1 289 ? -3.135 7.370 23.578 1.00 98.06 289 ASN A N 1
ATOM 2281 C CA . ASN A 1 289 ? -4.327 8.141 23.940 1.00 98.06 289 ASN A CA 1
ATOM 2282 C C . ASN A 1 289 ? -5.567 7.225 23.871 1.00 98.06 289 ASN A C 1
ATOM 2284 O O . ASN A 1 289 ? -6.264 7.202 22.851 1.00 98.06 289 ASN A O 1
ATOM 2288 N N . PRO A 1 290 ? -5.809 6.373 24.888 1.00 97.69 290 PRO A N 1
ATOM 2289 C CA . PRO A 1 290 ? -6.899 5.395 24.874 1.00 97.69 290 PRO A CA 1
ATOM 2290 C C . PRO A 1 290 ? -8.295 6.011 24.720 1.00 97.69 290 PRO A C 1
ATOM 2292 O O . PRO A 1 290 ? -9.163 5.387 24.119 1.00 97.69 290 PRO A O 1
ATOM 2295 N N . GLU A 1 291 ? -8.499 7.235 25.204 1.00 95.50 291 GLU A N 1
ATOM 2296 C CA . GLU A 1 291 ? -9.735 8.010 25.076 1.00 95.50 291 GLU A CA 1
ATOM 2297 C C . GLU A 1 291 ? -10.091 8.350 23.620 1.00 95.50 291 GLU A C 1
ATOM 2299 O O . GLU A 1 291 ? -11.257 8.573 23.295 1.00 95.50 291 GLU A O 1
ATOM 2304 N N . LEU A 1 292 ? -9.103 8.344 22.717 1.00 97.38 292 LEU A N 1
ATOM 2305 C CA . LEU A 1 292 ? -9.313 8.590 21.292 1.00 97.38 292 LEU A CA 1
ATOM 2306 C C . LEU A 1 292 ? -9.792 7.345 20.528 1.00 97.38 292 LEU A C 1
ATOM 2308 O O . LEU A 1 292 ? -9.984 7.427 19.317 1.00 97.38 292 LEU A O 1
ATOM 2312 N N . VAL A 1 293 ? -10.029 6.205 21.190 1.00 97.38 293 VAL A N 1
ATOM 2313 C CA . VAL A 1 293 ? -10.607 5.016 20.533 1.00 97.38 293 VAL A CA 1
ATOM 2314 C C . VAL A 1 293 ? -11.969 5.316 19.890 1.00 97.38 293 VAL A C 1
ATOM 2316 O O . VAL A 1 293 ? -12.247 4.829 18.798 1.00 97.38 293 VAL A O 1
ATOM 2319 N N . ASN A 1 294 ? -12.752 6.227 20.478 1.00 96.62 294 ASN A N 1
ATOM 2320 C CA . ASN A 1 294 ? -14.033 6.695 19.931 1.00 96.62 294 ASN A CA 1
ATOM 2321 C C . ASN A 1 294 ? -13.884 7.517 18.640 1.00 96.62 294 ASN A C 1
ATOM 2323 O O . ASN A 1 294 ? -14.863 7.981 18.073 1.00 96.62 294 ASN A O 1
ATOM 2327 N N . ARG A 1 295 ? -12.649 7.763 18.193 1.00 96.88 295 ARG A N 1
ATOM 2328 C CA . ARG A 1 295 ? -12.327 8.461 16.945 1.00 96.88 295 ARG A CA 1
ATOM 2329 C C . ARG A 1 295 ? -11.750 7.519 15.895 1.00 96.88 295 ARG A C 1
ATOM 2331 O O . ARG A 1 295 ? -11.203 7.987 14.900 1.00 96.88 295 ARG A O 1
ATOM 2338 N N . THR A 1 296 ? -11.826 6.206 16.117 1.00 97.00 296 THR A N 1
ATOM 2339 C CA . THR A 1 296 ? -11.391 5.200 15.138 1.00 97.00 296 THR A CA 1
ATOM 2340 C C . THR A 1 296 ? -12.220 5.242 13.858 1.00 97.00 296 THR A C 1
ATOM 2342 O O . THR A 1 296 ? -11.663 4.983 12.801 1.00 97.00 296 THR A O 1
ATOM 2345 N N . GLY A 1 297 ? -13.501 5.611 13.948 1.00 96.50 297 GLY A N 1
ATOM 2346 C CA . GLY A 1 297 ? -14.450 5.636 12.828 1.00 96.50 297 GLY A CA 1
ATOM 2347 C C . GLY A 1 297 ? -15.301 4.369 12.704 1.00 96.50 297 GLY A C 1
ATOM 2348 O O . GLY A 1 297 ? -16.262 4.360 11.942 1.00 96.50 297 GLY A O 1
ATOM 2349 N N . PHE A 1 298 ? -14.995 3.319 13.482 1.00 97.56 298 PHE A N 1
ATOM 2350 C CA . PHE A 1 298 ? -15.745 2.053 13.473 1.00 97.56 298 PHE A CA 1
ATOM 2351 C C . PHE A 1 298 ? -16.003 1.441 14.865 1.00 97.56 298 PHE A C 1
ATOM 2353 O O . PHE A 1 298 ? -16.742 0.467 14.974 1.00 97.56 298 PHE A O 1
ATOM 2360 N N . VAL A 1 299 ? -15.429 1.999 15.942 1.00 97.69 299 VAL A N 1
ATOM 2361 C CA . VAL A 1 299 ? -15.745 1.630 17.334 1.00 97.69 299 VAL A CA 1
ATOM 2362 C C . VAL A 1 299 ? -15.926 2.890 18.184 1.00 97.69 299 VAL A C 1
ATOM 2364 O O . VAL A 1 299 ? -15.014 3.710 18.291 1.00 97.69 299 VAL A O 1
ATOM 2367 N N . GLU A 1 300 ? -17.065 2.989 18.868 1.00 97.31 300 GLU A N 1
ATOM 2368 C CA . GLU A 1 300 ? -17.348 3.955 19.931 1.00 97.31 300 GLU A CA 1
ATOM 2369 C C . GLU A 1 300 ? -17.732 3.210 21.219 1.00 97.31 300 GLU A C 1
ATOM 2371 O O . GLU A 1 300 ? -18.751 2.521 21.294 1.00 97.31 300 GLU A O 1
ATOM 2376 N N . ILE A 1 301 ? -16.909 3.349 22.260 1.00 97.69 301 ILE A N 1
ATOM 2377 C CA . ILE A 1 301 ? -17.034 2.622 23.529 1.00 97.69 301 ILE A CA 1
ATOM 2378 C C . ILE A 1 301 ? -18.424 2.825 24.132 1.00 97.69 301 ILE A C 1
ATOM 2380 O O . ILE A 1 301 ? -18.836 3.954 24.395 1.00 97.69 301 ILE A O 1
ATOM 2384 N N . ASN A 1 302 ? -19.113 1.708 24.397 1.00 96.75 302 ASN A N 1
ATOM 2385 C CA . ASN A 1 302 ? -20.473 1.652 24.947 1.00 96.75 302 ASN A CA 1
ATOM 2386 C C . ASN A 1 302 ? -21.556 2.336 24.100 1.00 96.75 302 ASN A C 1
ATOM 2388 O O . ASN A 1 302 ? -22.645 2.586 24.619 1.00 96.75 302 ASN A O 1
ATOM 2392 N N . ARG A 1 303 ? -21.284 2.628 22.825 1.00 95.62 303 ARG A N 1
ATOM 2393 C CA . ARG A 1 303 ? -22.237 3.304 21.946 1.00 95.62 303 ARG A CA 1
ATOM 2394 C C . ARG A 1 303 ? -22.488 2.541 20.658 1.00 95.62 303 ARG A C 1
ATOM 2396 O O . ARG A 1 303 ? -23.627 2.161 20.422 1.00 95.62 303 ARG A O 1
ATOM 2403 N N . SER A 1 304 ? -21.454 2.310 19.859 1.00 95.94 304 SER A N 1
ATOM 2404 C CA . SER A 1 304 ? -21.605 1.650 18.565 1.00 95.94 304 SER A CA 1
ATOM 2405 C C . SER A 1 304 ? -20.349 0.892 18.153 1.00 95.94 304 SER A C 1
ATOM 2407 O O . SER A 1 304 ? -19.220 1.208 18.535 1.00 95.94 304 SER A O 1
ATOM 2409 N N . VAL A 1 305 ? -20.575 -0.130 17.346 1.00 97.06 305 VAL A N 1
ATOM 2410 C CA . VAL A 1 305 ? -19.604 -0.735 16.439 1.00 97.06 305 VAL A CA 1
ATOM 2411 C C . VAL A 1 305 ? -20.216 -0.538 15.048 1.00 97.06 305 VAL A C 1
ATOM 2413 O O . VAL A 1 305 ? -21.436 -0.491 14.959 1.00 97.06 305 VAL A O 1
ATOM 2416 N N . ARG A 1 306 ? -19.416 -0.315 14.005 1.00 97.69 306 ARG A N 1
ATOM 2417 C CA . ARG A 1 306 ? -19.911 -0.182 12.622 1.00 97.69 306 ARG A CA 1
ATOM 2418 C C . ARG A 1 306 ? -19.389 -1.321 11.775 1.00 97.69 306 ARG A C 1
ATOM 2420 O O . ARG A 1 306 ? -18.267 -1.761 12.001 1.00 97.69 306 ARG A O 1
ATOM 2427 N N . HIS A 1 307 ? -20.110 -1.687 10.723 1.00 98.19 307 HIS A N 1
ATOM 2428 C CA . HIS A 1 307 ? -19.724 -2.729 9.770 1.00 98.19 307 HIS A CA 1
ATOM 2429 C C . HIS A 1 307 ? -19.799 -4.159 10.338 1.00 98.19 307 HIS A C 1
ATOM 2431 O O . HIS A 1 307 ? -20.334 -4.426 11.406 1.00 98.19 307 HIS A O 1
ATOM 2437 N N . TYR A 1 308 ? -19.281 -5.139 9.594 1.00 98.62 308 TYR A N 1
ATOM 2438 C CA . TYR A 1 308 ? -19.376 -6.546 9.972 1.00 98.62 308 TYR A CA 1
ATOM 2439 C C . TYR A 1 308 ? -18.219 -6.943 10.889 1.00 98.62 308 TYR A C 1
ATOM 2441 O O . TYR A 1 308 ? -17.059 -6.908 10.472 1.00 98.62 308 TYR A O 1
ATOM 2449 N N . HIS A 1 309 ? -18.523 -7.407 12.099 1.00 98.62 309 HIS A N 1
ATOM 2450 C CA . HIS A 1 309 ? -17.521 -7.857 13.062 1.00 98.62 309 HIS A CA 1
ATOM 2451 C C . HIS A 1 309 ? -17.748 -9.299 13.503 1.00 98.62 309 HIS A C 1
ATOM 2453 O O . HIS A 1 309 ? -18.861 -9.706 13.827 1.00 98.62 309 HIS A O 1
ATOM 2459 N N . ILE A 1 310 ? -16.652 -10.053 13.585 1.00 98.56 310 ILE A N 1
ATOM 2460 C CA . ILE A 1 310 ? -16.568 -11.339 14.276 1.00 98.56 310 ILE A CA 1
ATOM 2461 C C . ILE A 1 310 ? -15.337 -11.293 15.182 1.00 98.56 310 ILE A C 1
ATOM 2463 O O . ILE A 1 310 ? -14.206 -11.179 14.702 1.00 98.56 310 ILE A O 1
ATOM 2467 N N . ASN A 1 311 ? -15.551 -11.404 16.492 1.00 98.50 311 ASN A N 1
ATOM 2468 C CA . ASN A 1 311 ? -14.506 -11.498 17.513 1.00 98.50 311 ASN A CA 1
ATOM 2469 C C . ASN A 1 311 ? -13.485 -10.339 17.473 1.00 98.50 311 ASN A C 1
ATOM 2471 O O . ASN A 1 311 ? -12.282 -10.541 17.308 1.00 98.50 311 ASN A O 1
ATOM 2475 N N . THR A 1 312 ? -13.967 -9.104 17.606 1.00 98.56 312 THR A N 1
ATOM 2476 C CA . THR A 1 312 ? -13.113 -7.917 17.744 1.00 98.56 312 THR A CA 1
ATOM 2477 C C . THR A 1 312 ? -12.749 -7.683 19.206 1.00 98.56 312 THR A C 1
ATOM 2479 O O . THR A 1 312 ? -13.614 -7.557 20.068 1.00 98.56 312 THR A O 1
ATOM 2482 N N . ALA A 1 313 ? -11.456 -7.598 19.500 1.00 98.56 313 ALA A N 1
ATOM 2483 C CA . ALA A 1 313 ? -10.939 -7.344 20.837 1.00 98.56 313 ALA A CA 1
ATOM 2484 C C . ALA A 1 313 ? -10.517 -5.880 21.023 1.00 98.56 313 ALA A C 1
ATOM 2486 O O . ALA A 1 313 ? -10.063 -5.211 20.093 1.00 98.56 313 ALA A O 1
ATOM 2487 N N . LEU A 1 314 ? -10.591 -5.399 22.265 1.00 98.56 314 LEU A N 1
ATOM 2488 C CA . LEU A 1 314 ? -9.990 -4.133 22.679 1.00 98.56 314 LEU A CA 1
ATOM 2489 C C . LEU A 1 314 ? -8.658 -4.402 23.377 1.00 98.56 314 LEU A C 1
ATOM 2491 O O . LEU A 1 314 ? -8.568 -5.237 24.276 1.00 98.56 314 LEU A O 1
ATOM 2495 N N . GLY A 1 315 ? -7.620 -3.663 23.003 1.00 98.06 315 GLY A N 1
ATOM 2496 C CA . GLY A 1 315 ? -6.314 -3.759 23.636 1.00 98.06 315 GLY A CA 1
ATOM 2497 C C . GLY A 1 315 ? -6.353 -3.336 25.108 1.00 98.06 315 GLY A C 1
ATOM 2498 O O . GLY A 1 315 ? -7.055 -2.398 25.490 1.00 98.06 315 GLY A O 1
ATOM 2499 N N . ASN A 1 316 ? -5.516 -3.967 25.935 1.00 97.62 316 ASN A N 1
ATOM 2500 C CA . ASN A 1 316 ? -5.506 -3.774 27.393 1.00 97.62 316 ASN A CA 1
ATOM 2501 C C . ASN A 1 316 ? -5.382 -2.311 27.843 1.00 97.62 316 ASN A C 1
ATOM 2503 O O . ASN A 1 316 ? -5.952 -1.941 28.863 1.00 97.62 316 ASN A O 1
ATOM 2507 N N . ARG A 1 317 ? -4.670 -1.457 27.094 1.00 97.44 317 ARG A N 1
ATOM 2508 C CA . ARG A 1 317 ? -4.564 -0.022 27.418 1.00 97.44 317 ARG A CA 1
ATOM 2509 C C . ARG A 1 317 ? -5.919 0.692 27.377 1.00 97.44 317 ARG A C 1
ATOM 2511 O O . ARG A 1 317 ? -6.166 1.525 28.239 1.00 97.44 317 ARG A O 1
ATOM 2518 N N . ILE A 1 318 ? -6.788 0.338 26.429 1.00 98.00 318 ILE A N 1
ATOM 2519 C CA . ILE A 1 318 ? -8.157 0.869 26.337 1.00 98.00 318 ILE A CA 1
ATOM 2520 C C . ILE A 1 318 ? -8.982 0.353 27.512 1.00 98.00 318 ILE A C 1
ATOM 2522 O O . ILE A 1 318 ? -9.543 1.143 28.267 1.00 98.00 318 ILE A O 1
ATOM 2526 N N . VAL A 1 319 ? -8.986 -0.966 27.721 1.00 97.19 319 VAL A N 1
ATOM 2527 C CA . VAL A 1 319 ? -9.764 -1.601 28.797 1.00 97.19 319 VAL A CA 1
ATOM 2528 C C . VAL A 1 319 ? -9.377 -1.045 30.172 1.00 97.19 319 VAL A C 1
ATOM 2530 O O . VAL A 1 319 ? -10.245 -0.705 30.974 1.00 97.19 319 VAL A O 1
ATOM 2533 N N . ASN A 1 320 ? -8.076 -0.911 30.439 1.00 97.44 320 ASN A N 1
ATOM 2534 C CA . ASN A 1 320 ? -7.570 -0.403 31.711 1.00 97.44 320 ASN A CA 1
ATOM 2535 C C . ASN A 1 320 ? -7.878 1.085 31.907 1.00 97.44 320 ASN A C 1
ATOM 2537 O O . ASN A 1 320 ? -8.221 1.472 33.022 1.00 97.44 320 ASN A O 1
ATOM 2541 N N . HIS A 1 321 ? -7.801 1.903 30.851 1.00 97.25 321 HIS A N 1
ATOM 2542 C CA . HIS A 1 321 ? -8.134 3.328 30.919 1.00 97.25 321 HIS A CA 1
ATOM 2543 C C . HIS A 1 321 ? -9.579 3.537 31.387 1.00 97.25 321 HIS A C 1
ATOM 2545 O O . HIS A 1 321 ? -9.803 4.158 32.427 1.00 97.25 321 HIS A O 1
ATOM 2551 N N . TYR A 1 322 ? -10.550 2.931 30.700 1.00 95.50 322 TYR A N 1
ATOM 2552 C CA . TYR A 1 322 ? -11.962 3.071 31.065 1.00 95.50 322 TYR A CA 1
ATOM 2553 C C . TYR A 1 322 ? -12.284 2.448 32.428 1.00 95.50 322 TYR A C 1
ATOM 2555 O O . TYR A 1 322 ? -13.010 3.047 33.221 1.00 95.50 322 TYR A O 1
ATOM 2563 N N . ARG A 1 323 ? -11.668 1.307 32.772 1.00 94.94 323 ARG A N 1
ATOM 2564 C CA . ARG A 1 323 ? -11.825 0.712 34.109 1.00 94.94 323 ARG A CA 1
ATOM 2565 C C . ARG A 1 323 ? -11.316 1.640 35.214 1.00 94.94 323 ARG A C 1
ATOM 2567 O O . ARG A 1 323 ? -11.966 1.749 36.249 1.00 94.94 323 ARG A O 1
ATOM 2574 N N . SER A 1 324 ? -10.178 2.306 35.005 1.00 96.19 324 SER A N 1
ATOM 2575 C CA . SER A 1 324 ? -9.606 3.237 35.990 1.00 96.19 324 SER A CA 1
ATOM 2576 C C . SER A 1 324 ? -10.483 4.471 36.225 1.00 96.19 324 SER A C 1
ATOM 2578 O O . SER A 1 324 ? -10.472 5.031 37.315 1.00 96.19 324 SER A O 1
ATOM 2580 N N . GLN A 1 325 ? -11.306 4.837 35.240 1.00 95.75 325 GLN A N 1
ATOM 2581 C CA . GLN A 1 325 ? -12.317 5.894 35.339 1.00 95.75 325 GLN A CA 1
ATOM 2582 C C . GLN A 1 325 ? -13.645 5.412 35.952 1.00 95.75 325 GLN A C 1
ATOM 2584 O O . GLN A 1 325 ? -14.629 6.145 35.948 1.00 95.75 325 GLN A O 1
ATOM 2589 N N . GLY A 1 326 ? -13.713 4.171 36.448 1.00 93.94 326 GLY A N 1
ATOM 2590 C CA . GLY A 1 326 ? -14.942 3.584 36.988 1.00 93.94 326 GLY A CA 1
ATOM 2591 C C . GLY A 1 326 ? -15.969 3.182 35.925 1.00 93.94 326 GLY A C 1
ATOM 2592 O O . GLY A 1 326 ? -17.056 2.720 36.273 1.00 93.94 326 GLY A O 1
ATOM 2593 N N . MET A 1 327 ? -15.641 3.306 34.634 1.00 94.81 327 MET A N 1
ATOM 2594 C CA . MET A 1 327 ? -16.523 2.896 33.547 1.00 94.81 327 MET A CA 1
ATOM 2595 C C . MET A 1 327 ? -16.473 1.377 33.363 1.00 94.81 327 MET A C 1
ATOM 2597 O O . MET A 1 327 ? -15.408 0.769 33.222 1.00 94.81 327 MET A O 1
ATOM 2601 N N . LYS A 1 328 ? -17.654 0.757 33.326 1.00 93.69 328 LYS A N 1
ATOM 2602 C CA . LYS A 1 328 ? -17.831 -0.643 32.928 1.00 93.69 328 LYS A CA 1
ATOM 2603 C C . LYS A 1 328 ? -18.293 -0.698 31.474 1.00 93.69 328 LYS A C 1
ATOM 2605 O O . LYS A 1 328 ? -19.102 0.125 31.050 1.00 93.69 328 LYS A O 1
ATOM 2610 N N . LEU A 1 329 ? -17.780 -1.664 30.716 1.00 94.88 329 LEU A N 1
ATOM 2611 C CA . LEU A 1 329 ? -18.268 -1.915 29.362 1.00 94.88 329 LEU A CA 1
ATOM 2612 C C . LEU A 1 329 ? -19.678 -2.520 29.432 1.00 94.88 329 LEU A C 1
ATOM 2614 O O . LEU A 1 329 ? -19.903 -3.444 30.216 1.00 94.88 329 LEU A O 1
ATOM 2618 N N . ASN A 1 330 ? -20.612 -1.983 28.646 1.00 96.38 330 ASN A N 1
ATOM 2619 C CA . ASN A 1 330 ? -21.987 -2.469 28.565 1.00 96.38 330 ASN A CA 1
ATOM 2620 C C . ASN A 1 330 ? -21.985 -3.891 27.964 1.00 96.38 330 ASN A C 1
ATOM 2622 O O . ASN A 1 330 ? -21.339 -4.092 26.931 1.00 96.38 330 ASN A O 1
ATOM 2626 N N . PRO A 1 331 ? -22.688 -4.872 28.566 1.00 97.19 331 PRO A N 1
ATOM 2627 C CA . PRO A 1 331 ? -22.939 -6.171 27.946 1.00 97.19 331 PRO A CA 1
ATOM 2628 C C . PRO A 1 331 ? -23.343 -6.119 26.464 1.00 97.19 331 PRO A C 1
ATOM 2630 O O . PRO A 1 331 ? -22.806 -6.910 25.690 1.00 97.19 331 PRO A O 1
ATOM 2633 N N . ASP A 1 332 ? -24.193 -5.173 26.054 1.00 96.81 332 ASP A N 1
ATOM 2634 C CA . ASP A 1 332 ? -24.645 -5.048 24.657 1.00 96.81 332 ASP A CA 1
ATOM 2635 C C . ASP A 1 332 ? -23.497 -4.645 23.724 1.00 96.81 332 ASP A C 1
ATOM 2637 O O . ASP A 1 332 ? -23.288 -5.242 22.672 1.00 96.81 332 ASP A O 1
ATOM 2641 N N . PHE A 1 333 ? -22.666 -3.694 24.157 1.00 97.50 333 PHE A N 1
ATOM 2642 C CA . PHE A 1 333 ? -21.466 -3.297 23.420 1.00 97.50 333 PHE A CA 1
ATOM 2643 C C . PHE A 1 333 ? -20.452 -4.447 23.321 1.00 97.50 333 PHE A C 1
ATOM 2645 O O . PHE A 1 333 ? -19.837 -4.667 22.279 1.00 97.50 333 PHE A O 1
ATOM 2652 N N . ILE A 1 334 ? -20.298 -5.237 24.389 1.00 97.44 334 ILE A N 1
ATOM 2653 C CA . ILE A 1 334 ? -19.472 -6.451 24.357 1.00 97.44 334 ILE A CA 1
ATOM 2654 C C . ILE A 1 334 ? -20.053 -7.476 23.369 1.00 97.44 334 ILE A C 1
ATOM 2656 O O . ILE A 1 334 ? -19.284 -8.179 22.714 1.00 97.44 334 ILE A O 1
ATOM 2660 N N . ALA A 1 335 ? -21.380 -7.588 23.257 1.00 97.75 335 ALA A N 1
ATOM 2661 C CA . ALA A 1 335 ? -22.025 -8.466 22.286 1.00 97.75 335 ALA A CA 1
ATOM 2662 C C . ALA A 1 335 ? -21.734 -8.022 20.844 1.00 97.75 335 ALA A C 1
ATOM 2664 O O . ALA A 1 335 ? -21.296 -8.861 20.060 1.00 97.75 335 ALA A O 1
ATOM 2665 N N . MET A 1 336 ? -21.829 -6.721 20.543 1.00 97.81 336 MET A N 1
ATOM 2666 C CA . MET A 1 336 ? -21.462 -6.160 19.231 1.00 97.81 336 MET A CA 1
ATOM 2667 C C . MET A 1 336 ? -20.006 -6.483 18.851 1.00 97.81 336 MET A C 1
ATOM 2669 O O . MET A 1 336 ? -19.711 -6.897 17.734 1.00 97.81 336 MET A O 1
ATOM 2673 N N . LEU A 1 337 ? -19.070 -6.371 19.801 1.00 97.44 337 LEU A N 1
ATOM 2674 C CA . LEU A 1 337 ? -17.667 -6.731 19.563 1.00 97.44 337 LEU A CA 1
ATOM 2675 C C . LEU A 1 337 ? -17.473 -8.229 19.259 1.00 97.44 337 LEU A C 1
ATOM 2677 O O . LEU A 1 337 ? -16.554 -8.594 18.523 1.00 97.44 337 LEU A O 1
ATOM 2681 N N . LYS A 1 338 ? -18.317 -9.110 19.810 1.00 97.50 338 LYS A N 1
ATOM 2682 C CA . LYS A 1 338 ? -18.273 -10.554 19.526 1.00 97.50 338 LYS A CA 1
ATOM 2683 C C . LYS A 1 338 ? -18.833 -10.873 18.145 1.00 97.50 338 LYS A C 1
ATOM 2685 O O . LYS A 1 338 ? -18.223 -11.664 17.426 1.00 97.50 338 LYS A O 1
ATOM 2690 N N . LEU A 1 339 ? -19.982 -10.296 17.810 1.00 97.69 339 LEU A N 1
ATOM 2691 C CA . LEU A 1 339 ? -20.674 -10.489 16.545 1.00 97.69 339 LEU A CA 1
ATOM 2692 C C . LEU A 1 339 ? -21.555 -9.270 16.275 1.00 97.69 339 LEU A C 1
ATOM 2694 O O . LEU A 1 339 ? -22.392 -8.929 17.106 1.00 97.69 339 LEU A O 1
ATOM 2698 N N . HIS A 1 340 ? -21.386 -8.661 15.110 1.00 97.75 340 HIS A N 1
ATOM 2699 C CA . HIS A 1 340 ? -22.210 -7.542 14.673 1.00 97.75 340 HIS A CA 1
ATOM 2700 C C . HIS A 1 340 ? -22.361 -7.583 13.157 1.00 97.75 340 HIS A C 1
ATOM 2702 O O . HIS A 1 340 ? -21.383 -7.799 12.428 1.00 97.75 340 HIS A O 1
ATOM 2708 N N . HIS A 1 341 ? -23.595 -7.439 12.686 1.00 96.44 341 HIS A N 1
ATOM 2709 C CA . HIS A 1 341 ? -23.900 -7.348 11.268 1.00 96.44 341 HIS A CA 1
ATOM 2710 C C . HIS A 1 341 ? -23.950 -5.880 10.851 1.00 96.44 341 HIS A C 1
ATOM 2712 O O . HIS A 1 341 ? -24.647 -5.098 11.484 1.00 96.44 341 HIS A O 1
ATOM 2718 N N . GLY A 1 342 ? -23.352 -5.514 9.714 1.00 89.62 342 GLY A N 1
ATOM 2719 C CA . GLY A 1 342 ? -23.361 -4.122 9.231 1.00 89.62 342 GLY A CA 1
ATOM 2720 C C . GLY A 1 342 ? -24.730 -3.575 8.783 1.00 89.62 342 GLY A C 1
ATOM 2721 O O . GLY A 1 342 ? -24.776 -2.575 8.082 1.00 89.62 342 GLY A O 1
ATOM 2722 N N . LEU A 1 343 ? -25.837 -4.263 9.096 1.00 89.00 343 LEU A N 1
ATOM 2723 C CA . LEU A 1 343 ? -27.213 -3.758 8.930 1.00 89.00 343 LEU A CA 1
ATOM 2724 C C . LEU A 1 343 ? -27.820 -3.307 10.270 1.00 89.00 343 LEU A C 1
ATOM 2726 O O . LEU A 1 343 ? -28.960 -2.856 10.302 1.00 89.00 343 LEU A O 1
ATOM 2730 N N . GLU A 1 344 ? -27.083 -3.482 11.365 1.00 86.25 344 GLU A N 1
ATOM 2731 C CA . GLU A 1 344 ? -27.433 -3.013 12.705 1.00 86.25 344 GLU A CA 1
ATOM 2732 C C . GLU A 1 344 ? -26.827 -1.623 13.004 1.00 86.25 344 GLU A C 1
ATOM 2734 O O . GLU A 1 344 ? -27.018 -1.126 14.114 1.00 86.25 344 GLU A O 1
ATOM 2739 N N . ASP A 1 345 ? -26.083 -1.047 12.044 1.00 76.31 345 ASP A N 1
ATOM 2740 C CA . ASP A 1 345 ? -25.430 0.275 12.102 1.00 76.31 345 ASP A CA 1
ATOM 2741 C C . ASP A 1 345 ? -26.408 1.434 12.390 1.00 76.31 345 ASP A C 1
ATOM 2743 O O . ASP A 1 345 ? -27.535 1.444 11.830 1.00 76.31 345 ASP A O 1
#

pLDDT: mean 96.48, std 4.42, range [57.62, 98.94]

Radius of gyration: 21.1 Å; chains: 1; bounding box: 56×29×69 Å